Protein AF-A0AAV3SB78-F1 (afdb_monomer_lite)

Foldseek 3Di:
DDPPVVVVVVVVVPVVVLCLCQVALLLVQLVVLLVVLVVLVVPDDPDPDDPVSVVVNVVSVVSNLSSVVSNVVSVVVVCVVVPPDDDDDPPPDPWPKDKDQDDDDPFPLDAPDDDPQWDFWDFDDPSCVVVLLVVLVVSVPVVVVCVVVVVVVLCVPQVQDDDDPVVVVLLVVLLVVLQVLLQVQLVVLLVVQVWRWMWMDTPPRGTHIDTAHGKDFLVSLLCSLCRSVVPLCVVLVVQCPDSDSVSVVSSVSSNSSSVSVSPVSVVVNVVSLQDDRQKIWGDGPDPNGGIIIIHGPPPPDPQGPVNVVVVVSCVVCVVVRDPDPPPPPPDD

Secondary structure (DSSP, 8-state):
--HHHHHHHHHHHHHHHHHHHHH-HHHHHHHHHHHHHHHHHTTS---TT-HHHHHHHHHHHHHHHHHHHHHHHHHHHHHHHH--S-PPP-TTS---EEEEEEE-----SS-SS--TTBPPPEEE-STHHHHHHHHHHHHHHHHHHHHHHHHHHHHHHH-PPP--HHHHHHHHHHHHHHHHHHHHHHHHHHHHTT-EEEEEEETTTEEEEEEESSEEEHHHHHHHHHHHHHHHHHHHTGGGGSS-HHHHHHHHHHHHHHHHHHHHHHHHHHHHHTS-TT-EEEE-SSTTSPEEEE-BTT-TT---HHHHHHHHHHHHHGGG------------

Structure (mmCIF, N/CA/C/O backbone):
data_AF-A0AAV3SB78-F1
#
_entry.id   AF-A0AAV3SB78-F1
#
loop_
_atom_site.group_PDB
_atom_site.id
_atom_site.type_symbol
_atom_site.label_atom_id
_atom_site.label_alt_id
_atom_site.label_comp_id
_atom_site.label_asym_id
_atom_site.label_entity_id
_atom_site.label_seq_id
_atom_site.pdbx_PDB_ins_code
_atom_site.Cartn_x
_atom_site.Cartn_y
_atom_site.Cartn_z
_atom_site.occupancy
_atom_site.B_iso_or_equiv
_atom_site.auth_seq_id
_atom_site.auth_comp_id
_atom_site.auth_asym_id
_atom_site.auth_atom_id
_atom_site.pdbx_PDB_model_num
ATOM 1 N N . MET A 1 1 ? -8.085 56.848 -7.573 1.00 55.97 1 MET A N 1
ATOM 2 C CA . MET A 1 1 ? -7.962 55.407 -7.270 1.00 55.97 1 MET A CA 1
ATOM 3 C C . MET A 1 1 ? -7.609 55.284 -5.804 1.00 55.97 1 MET A C 1
ATOM 5 O O . MET A 1 1 ? -6.620 55.869 -5.382 1.00 55.97 1 MET A O 1
ATOM 9 N N . ASP A 1 2 ? -8.484 54.649 -5.033 1.00 72.19 2 ASP A N 1
ATOM 10 C CA . ASP A 1 2 ? -8.412 54.606 -3.574 1.00 72.19 2 ASP A CA 1
ATOM 11 C C . ASP A 1 2 ? -7.385 53.558 -3.124 1.00 72.19 2 ASP A C 1
ATOM 13 O O . ASP A 1 2 ? -7.640 52.354 -3.124 1.00 72.19 2 ASP A O 1
ATOM 17 N N . THR A 1 3 ? -6.186 54.024 -2.783 1.00 70.75 3 THR A N 1
ATOM 18 C CA . THR A 1 3 ? -5.045 53.182 -2.388 1.00 70.75 3 THR A CA 1
ATOM 19 C C . THR A 1 3 ? -5.297 52.412 -1.088 1.00 70.75 3 THR A C 1
ATOM 21 O O . THR A 1 3 ? -4.593 51.445 -0.785 1.00 70.75 3 THR A O 1
ATOM 24 N N . THR A 1 4 ? -6.315 52.811 -0.328 1.00 73.62 4 THR A N 1
ATOM 25 C CA . THR A 1 4 ? -6.729 52.196 0.934 1.00 73.62 4 THR A CA 1
ATOM 26 C C . THR A 1 4 ? -7.485 50.887 0.705 1.00 73.62 4 THR A C 1
ATOM 28 O O . THR A 1 4 ? -7.249 49.907 1.412 1.00 73.62 4 THR A O 1
ATOM 31 N N . SER A 1 5 ? -8.328 50.836 -0.331 1.00 76.50 5 SER A N 1
ATOM 32 C CA . SER A 1 5 ? -9.080 49.634 -0.712 1.00 76.50 5 SER A CA 1
ATOM 33 C C . SER A 1 5 ? -8.140 48.513 -1.171 1.00 76.50 5 SER A C 1
ATOM 35 O O . SER A 1 5 ? -8.215 47.392 -0.668 1.00 76.50 5 SER A O 1
ATOM 37 N N . THR A 1 6 ? -7.158 48.840 -2.017 1.00 75.88 6 THR A N 1
ATOM 38 C CA . THR A 1 6 ? -6.182 47.870 -2.537 1.00 75.88 6 THR A CA 1
ATOM 39 C C . THR A 1 6 ? -5.282 47.290 -1.440 1.00 75.88 6 THR A C 1
ATOM 41 O O . THR A 1 6 ? -4.967 46.104 -1.464 1.00 75.88 6 THR A O 1
ATOM 44 N N . LYS A 1 7 ? -4.893 48.092 -0.436 1.00 73.00 7 LYS A N 1
ATOM 45 C CA . LYS A 1 7 ? -4.078 47.615 0.698 1.00 73.00 7 LYS A CA 1
ATOM 46 C C . LYS A 1 7 ? -4.831 46.647 1.607 1.00 73.00 7 LYS A C 1
ATOM 48 O O . LYS A 1 7 ? -4.237 45.678 2.073 1.00 73.00 7 LYS A O 1
ATOM 53 N N . ASN A 1 8 ? -6.113 46.904 1.863 1.00 76.00 8 ASN A N 1
ATOM 54 C CA . ASN A 1 8 ? -6.930 46.013 2.685 1.00 76.00 8 ASN A CA 1
ATOM 55 C C . ASN A 1 8 ? -7.202 44.689 1.968 1.00 76.00 8 ASN A C 1
ATOM 57 O O . ASN A 1 8 ? -7.101 43.642 2.596 1.00 76.00 8 ASN A O 1
ATOM 61 N N . GLN A 1 9 ? -7.439 44.732 0.657 1.00 75.88 9 GLN A N 1
ATOM 62 C CA . GLN A 1 9 ? -7.647 43.531 -0.144 1.00 75.88 9 GLN A CA 1
ATOM 63 C C . GLN A 1 9 ? -6.398 42.634 -0.181 1.00 75.88 9 GLN A C 1
ATOM 65 O O . GLN A 1 9 ? -6.487 41.455 0.148 1.00 75.88 9 GLN A O 1
ATOM 70 N N . LEU A 1 10 ? -5.216 43.204 -0.448 1.00 71.38 10 LEU A N 1
ATOM 71 C CA . LEU A 1 10 ? -3.940 42.472 -0.414 1.00 71.38 10 LEU A CA 1
ATOM 72 C C . LEU A 1 10 ? -3.654 41.836 0.952 1.00 71.38 10 LEU A C 1
ATOM 74 O O . LEU A 1 10 ? -3.110 40.738 1.031 1.00 71.38 10 LEU A O 1
ATOM 78 N N . LYS A 1 11 ? -4.013 42.522 2.042 1.00 74.00 11 LYS A N 1
ATOM 79 C CA . LYS A 1 11 ? -3.826 41.998 3.397 1.00 74.00 11 LYS A CA 1
ATOM 80 C C . LYS A 1 11 ? -4.678 40.749 3.628 1.00 74.00 11 LYS A C 1
ATOM 82 O O . LYS A 1 11 ? -4.155 39.753 4.118 1.00 74.00 11 LYS A O 1
ATOM 87 N N . THR A 1 12 ? -5.949 40.780 3.234 1.00 72.94 12 THR A N 1
ATOM 88 C CA . THR A 1 12 ? -6.847 39.624 3.351 1.00 72.94 12 THR A CA 1
ATOM 89 C C . THR A 1 12 ? -6.407 38.473 2.440 1.00 72.94 12 THR A C 1
ATOM 91 O O . THR A 1 12 ? -6.386 37.328 2.882 1.00 72.94 12 THR A O 1
ATOM 94 N N . GLU A 1 13 ? -5.955 38.775 1.219 1.00 74.81 13 GLU A N 1
ATOM 95 C CA . GLU A 1 13 ? -5.443 37.783 0.258 1.00 74.81 13 GLU A CA 1
ATOM 96 C C . GLU A 1 13 ? -4.164 37.071 0.737 1.00 74.81 13 GLU A C 1
ATOM 98 O O . GLU A 1 13 ? -3.915 35.935 0.343 1.00 74.81 13 GLU A O 1
ATOM 103 N N . LEU A 1 14 ? -3.357 37.698 1.602 1.00 74.38 14 LEU A N 1
ATOM 104 C CA . LEU A 1 14 ? -2.125 37.114 2.154 1.00 74.38 14 LEU A CA 1
ATOM 105 C C . LEU A 1 14 ? -2.326 36.416 3.508 1.00 74.38 14 LEU A C 1
ATOM 107 O O . LEU A 1 14 ? -1.596 35.475 3.825 1.00 74.38 14 LEU A O 1
ATOM 111 N N . GLU A 1 15 ? -3.298 36.842 4.315 1.00 76.06 15 GLU A N 1
ATOM 112 C CA . GLU A 1 15 ? -3.549 36.266 5.643 1.00 76.06 15 GLU A CA 1
ATOM 113 C C . GLU A 1 15 ? -4.010 34.804 5.573 1.00 76.06 15 GLU A C 1
ATOM 115 O O . GLU A 1 15 ? -3.533 33.976 6.355 1.00 76.06 15 GLU A O 1
ATOM 120 N N . GLU A 1 16 ? -4.871 34.465 4.612 1.00 72.81 16 GLU A N 1
ATOM 121 C CA . GLU A 1 16 ? -5.394 33.107 4.448 1.00 72.81 16 GLU A CA 1
ATOM 122 C C . GLU A 1 16 ? -4.310 32.100 3.997 1.00 72.81 16 GLU A C 1
ATOM 124 O O . GLU A 1 16 ? -4.120 31.095 4.694 1.00 72.81 16 GLU A O 1
ATOM 129 N N . PRO A 1 17 ? -3.495 32.356 2.949 1.00 70.50 17 PRO A N 1
ATOM 130 C CA . PRO A 1 17 ? -2.374 31.482 2.593 1.00 70.50 17 PRO A CA 1
ATOM 131 C C . PRO A 1 17 ? -1.351 31.305 3.721 1.00 70.50 17 PRO A C 1
ATOM 133 O O . PRO A 1 17 ? -0.849 30.199 3.933 1.00 70.50 17 PRO A O 1
ATOM 136 N N . ILE A 1 18 ? -1.055 32.367 4.484 1.00 73.25 18 ILE A N 1
ATOM 137 C CA . ILE A 1 18 ? -0.128 32.302 5.626 1.00 73.25 18 ILE A CA 1
ATOM 138 C C . ILE A 1 18 ? -0.708 31.438 6.752 1.00 73.25 18 ILE A C 1
ATOM 140 O O . ILE A 1 18 ? 0.029 30.671 7.384 1.00 73.25 18 ILE A O 1
ATOM 144 N N . ALA A 1 19 ? -2.014 31.527 7.008 1.00 73.50 19 ALA A N 1
ATOM 145 C CA . ALA A 1 19 ? -2.688 30.679 7.983 1.00 73.50 19 ALA A CA 1
ATOM 146 C C . ALA A 1 19 ? -2.624 29.199 7.571 1.00 73.50 19 ALA A C 1
ATOM 148 O O . ALA A 1 19 ? -2.221 28.364 8.383 1.00 73.50 19 ALA A O 1
ATOM 149 N N . VAL A 1 20 ? -2.915 28.880 6.305 1.00 69.44 20 VAL A N 1
ATOM 150 C CA . VAL A 1 20 ? -2.825 27.514 5.750 1.00 69.44 20 VAL A CA 1
ATOM 151 C C . VAL A 1 20 ? -1.389 26.976 5.816 1.00 69.44 20 VAL A C 1
ATOM 153 O O . VAL A 1 20 ? -1.162 25.853 6.277 1.00 69.44 20 VAL A O 1
ATOM 156 N N . TRP A 1 21 ? -0.401 27.795 5.440 1.00 71.75 21 TRP A N 1
ATOM 157 C CA . TRP A 1 21 ? 1.027 27.474 5.539 1.00 71.75 21 TRP A CA 1
ATOM 158 C C . TRP A 1 21 ? 1.440 27.113 6.969 1.00 71.75 21 TRP A C 1
ATOM 160 O O . TRP A 1 21 ? 2.037 26.062 7.223 1.00 71.75 21 TRP A O 1
ATOM 170 N N . ASN A 1 22 ? 1.087 27.960 7.936 1.00 74.50 22 ASN A N 1
ATOM 171 C CA . ASN A 1 22 ? 1.442 27.754 9.336 1.00 74.50 22 ASN A CA 1
ATOM 172 C C . ASN A 1 22 ? 0.682 26.575 9.971 1.00 74.50 22 ASN A C 1
ATOM 174 O O . ASN A 1 22 ? 1.236 25.901 10.849 1.00 74.50 22 ASN A O 1
ATOM 178 N N . ALA A 1 23 ? -0.544 26.298 9.520 1.00 73.06 23 ALA A N 1
ATOM 179 C CA . ALA A 1 23 ? -1.387 25.211 10.014 1.00 73.06 23 ALA A CA 1
ATOM 180 C C . ALA A 1 23 ? -0.949 23.819 9.529 1.00 73.06 23 ALA A C 1
ATOM 182 O O . ALA A 1 23 ? -1.220 22.832 10.212 1.00 73.06 23 ALA A O 1
ATOM 183 N N . SER A 1 24 ? -0.239 23.715 8.399 1.00 72.44 24 SER A N 1
ATOM 184 C CA . SER A 1 24 ? 0.135 22.428 7.798 1.00 72.44 24 SER A CA 1
ATOM 185 C C . SER A 1 24 ? 1.655 22.191 7.797 1.00 72.44 24 SER A C 1
ATOM 187 O O . SER A 1 24 ? 2.362 22.630 6.890 1.00 72.44 24 SER A O 1
ATOM 189 N N . PRO A 1 25 ? 2.212 21.462 8.789 1.00 69.31 25 PRO A N 1
ATOM 190 C CA . PRO A 1 25 ? 3.614 21.030 8.765 1.00 69.31 25 PRO A CA 1
ATOM 191 C C . PRO A 1 25 ? 3.970 20.191 7.529 1.00 69.31 25 PRO A C 1
ATOM 193 O O . PRO A 1 25 ? 5.080 20.305 7.020 1.00 69.31 25 PRO A O 1
ATOM 196 N N . ALA A 1 26 ? 3.024 19.387 7.026 1.00 64.69 26 ALA A N 1
ATOM 197 C CA . ALA A 1 26 ? 3.217 18.570 5.829 1.00 64.69 26 ALA A CA 1
ATOM 198 C C . ALA A 1 26 ? 3.403 19.432 4.572 1.00 64.69 26 ALA A C 1
ATOM 200 O O . ALA A 1 26 ? 4.317 19.172 3.799 1.00 64.69 26 ALA A O 1
ATOM 201 N N . LEU A 1 27 ? 2.604 20.494 4.402 1.00 67.00 27 LEU A N 1
ATOM 202 C CA . LEU A 1 27 ? 2.757 21.440 3.290 1.00 67.00 27 LEU A CA 1
ATOM 203 C C . LEU A 1 27 ? 4.152 22.079 3.296 1.00 67.00 27 LEU A C 1
ATOM 205 O O . LEU A 1 27 ? 4.829 22.105 2.272 1.00 67.00 27 LEU A O 1
ATOM 209 N N . ARG A 1 28 ? 4.605 22.529 4.472 1.00 77.12 28 ARG A N 1
ATOM 210 C CA . ARG A 1 28 ? 5.927 23.148 4.652 1.00 77.12 28 ARG A CA 1
ATOM 211 C C . ARG A 1 28 ? 7.059 22.185 4.321 1.00 77.12 28 ARG A C 1
ATOM 213 O O . ARG A 1 28 ? 7.981 22.552 3.604 1.00 77.12 28 ARG A O 1
ATOM 220 N N . PHE A 1 29 ? 6.966 20.952 4.810 1.00 68.31 29 PHE A N 1
ATOM 221 C CA . PHE A 1 29 ? 7.941 19.912 4.501 1.00 68.31 29 PHE A CA 1
ATOM 222 C C . PHE A 1 29 ? 7.968 19.592 3.003 1.00 68.31 29 PHE A C 1
ATOM 224 O O . PHE A 1 29 ? 9.041 19.542 2.412 1.00 68.31 29 PHE A O 1
ATOM 231 N N . GLY A 1 30 ? 6.799 19.463 2.369 1.00 67.50 30 GLY A N 1
ATOM 232 C CA . GLY A 1 30 ? 6.717 19.154 0.947 1.00 67.50 30 GLY A CA 1
ATOM 233 C C . GLY A 1 30 ? 7.324 20.231 0.049 1.00 67.50 30 GLY A C 1
ATOM 234 O O . GLY A 1 30 ? 8.080 19.912 -0.862 1.00 67.50 30 GLY A O 1
ATOM 235 N N . VAL A 1 31 ? 7.074 21.508 0.349 1.00 69.69 31 VAL A N 1
ATOM 236 C CA . VAL A 1 31 ? 7.682 22.628 -0.389 1.00 69.69 31 VAL A CA 1
ATOM 237 C C . VAL A 1 31 ? 9.200 22.664 -0.214 1.00 69.69 31 VAL A C 1
ATOM 239 O O . VAL A 1 31 ? 9.906 22.923 -1.182 1.00 69.69 31 VAL A O 1
ATOM 242 N N . VAL A 1 32 ? 9.724 22.351 0.976 1.00 73.25 32 VAL A N 1
ATOM 243 C CA . VAL A 1 32 ? 11.179 22.245 1.184 1.00 73.25 32 VAL A CA 1
ATOM 244 C C . VAL A 1 32 ? 11.786 21.157 0.298 1.00 73.25 32 VAL A C 1
ATOM 246 O O . VAL A 1 32 ? 12.829 21.397 -0.302 1.00 73.25 32 VAL A O 1
ATOM 249 N N . LEU A 1 33 ? 11.135 19.998 0.165 1.00 66.81 33 LEU A N 1
ATOM 250 C CA . LEU A 1 33 ? 11.624 18.926 -0.707 1.00 66.81 33 LEU A CA 1
ATOM 251 C C . LEU A 1 33 ? 11.640 19.333 -2.187 1.00 66.81 33 LEU A C 1
ATOM 253 O O . LEU A 1 33 ? 12.635 19.088 -2.862 1.00 66.81 33 LEU A O 1
ATOM 257 N N . ILE A 1 34 ? 10.593 20.015 -2.663 1.00 67.81 34 ILE A N 1
ATOM 258 C CA . ILE A 1 34 ? 10.527 20.530 -4.044 1.00 67.81 34 ILE A CA 1
ATOM 259 C C . ILE A 1 34 ? 11.613 21.585 -4.288 1.00 67.81 34 ILE A C 1
ATOM 261 O O . ILE A 1 34 ? 12.268 21.583 -5.324 1.00 67.81 34 ILE A O 1
ATOM 265 N N . LEU A 1 35 ? 11.831 22.499 -3.337 1.00 69.25 35 LEU A N 1
ATOM 266 C CA . LEU A 1 35 ? 12.863 23.532 -3.469 1.00 69.25 35 LEU A CA 1
ATOM 267 C C . LEU A 1 35 ? 14.277 22.943 -3.447 1.00 69.25 35 LEU A C 1
ATOM 269 O O . LEU A 1 35 ? 15.149 23.450 -4.147 1.00 69.25 35 LEU A O 1
ATOM 273 N N . LEU A 1 36 ? 14.503 21.887 -2.662 1.00 69.50 36 LEU A N 1
ATOM 274 C CA . LEU A 1 36 ? 15.770 21.158 -2.642 1.00 69.50 36 LEU A CA 1
ATOM 275 C C . LEU A 1 36 ? 16.049 20.485 -3.991 1.00 69.50 36 LEU A C 1
ATOM 277 O O . LEU A 1 36 ? 17.165 20.596 -4.490 1.00 69.50 36 LEU A O 1
ATOM 281 N N . ASP A 1 37 ? 15.041 19.859 -4.598 1.00 69.94 37 ASP A N 1
ATOM 282 C CA . ASP A 1 37 ? 15.128 19.291 -5.948 1.00 69.94 37 ASP A CA 1
ATOM 283 C C . ASP A 1 37 ? 15.367 20.354 -7.027 1.00 69.94 37 ASP A C 1
ATOM 285 O O . ASP A 1 37 ? 16.285 20.228 -7.838 1.00 69.94 37 ASP A O 1
ATOM 289 N N . PHE A 1 38 ? 14.631 21.466 -6.985 1.00 67.94 38 PHE A N 1
ATOM 290 C CA . PHE A 1 38 ? 14.834 22.576 -7.915 1.00 67.94 38 PHE A CA 1
ATOM 291 C C . PHE A 1 38 ? 16.242 23.183 -7.797 1.00 67.94 38 PHE A C 1
ATOM 293 O O . PHE A 1 38 ? 16.901 23.453 -8.805 1.00 67.94 38 PHE A O 1
ATOM 300 N N . ALA A 1 39 ? 16.723 23.386 -6.566 1.00 69.12 39 ALA A N 1
ATOM 301 C CA . ALA A 1 39 ? 18.065 23.898 -6.307 1.00 69.12 39 ALA A CA 1
ATOM 302 C C . ALA A 1 39 ? 19.140 22.932 -6.815 1.00 69.12 39 ALA A C 1
ATOM 304 O O . ALA A 1 39 ? 20.104 23.371 -7.437 1.00 69.12 39 ALA A O 1
ATOM 305 N N . TRP A 1 40 ? 18.958 21.627 -6.605 1.00 70.69 40 TRP A N 1
ATOM 306 C CA . TRP A 1 40 ? 19.855 20.601 -7.127 1.00 70.69 40 TRP A CA 1
ATOM 307 C C . TRP A 1 40 ? 19.879 20.593 -8.659 1.00 70.69 40 TRP A C 1
ATOM 309 O O . TRP A 1 40 ? 20.943 20.740 -9.259 1.00 70.69 40 TRP A O 1
ATOM 319 N N . SER A 1 41 ? 18.708 20.549 -9.294 1.00 65.00 41 SER A N 1
ATOM 320 C CA . SER A 1 41 ? 18.546 20.582 -10.753 1.00 65.00 41 SER A CA 1
ATOM 321 C C . SER A 1 41 ? 19.165 21.824 -11.407 1.00 65.00 41 SER A C 1
ATOM 323 O O . SER A 1 41 ? 19.570 21.778 -12.564 1.00 65.00 41 SER A O 1
ATOM 325 N N . SER A 1 42 ? 19.284 22.928 -10.664 1.00 68.06 42 SER A N 1
ATOM 326 C CA . SER A 1 42 ? 19.918 24.169 -11.130 1.00 68.06 42 SER A CA 1
ATOM 327 C C . SER A 1 42 ? 21.452 24.162 -11.034 1.00 68.06 42 SER A C 1
ATOM 329 O O . SER A 1 42 ? 22.101 25.025 -11.622 1.00 68.06 42 SER A O 1
ATOM 331 N N . ILE A 1 43 ? 22.038 23.234 -10.269 1.00 71.81 43 ILE A N 1
ATOM 332 C CA . ILE A 1 43 ? 23.484 23.148 -9.995 1.00 71.81 43 ILE A CA 1
ATOM 333 C C . ILE A 1 43 ? 24.136 21.997 -10.776 1.00 71.81 43 ILE A C 1
ATOM 335 O O . ILE A 1 43 ? 25.330 22.058 -11.073 1.00 71.81 43 ILE A O 1
ATOM 339 N N . VAL A 1 44 ? 23.382 20.945 -11.109 1.00 62.22 44 VAL A N 1
ATOM 340 C CA . VAL A 1 44 ? 23.929 19.758 -11.776 1.00 62.22 44 VAL A CA 1
ATOM 341 C C . VAL A 1 44 ? 24.439 20.098 -13.181 1.00 62.22 44 VAL A C 1
ATOM 343 O O . VAL A 1 44 ? 23.667 20.580 -14.012 1.00 62.22 44 VAL A O 1
ATOM 346 N N . PRO A 1 45 ? 25.719 19.817 -13.490 1.00 58.25 45 PRO A N 1
ATOM 347 C CA . PRO A 1 45 ? 26.237 19.978 -14.839 1.00 58.25 45 PRO A CA 1
ATOM 348 C C . PRO A 1 45 ? 25.508 19.029 -15.792 1.00 58.25 45 PRO A C 1
ATOM 350 O O . PRO A 1 45 ? 25.329 17.848 -15.501 1.00 58.25 45 PRO A O 1
ATOM 353 N N . SER A 1 46 ? 25.120 19.543 -16.957 1.00 58.31 46 SER A N 1
ATOM 354 C CA . SER A 1 46 ? 24.349 18.829 -17.979 1.00 58.31 46 SER A CA 1
ATOM 355 C C . SER A 1 46 ? 25.118 17.709 -18.688 1.00 58.31 46 SER A C 1
ATOM 357 O O . SER A 1 46 ? 24.682 17.284 -19.752 1.00 58.31 46 SER A O 1
ATOM 359 N N . GLU A 1 47 ? 26.270 17.269 -18.176 1.00 58.78 47 GLU A N 1
ATOM 360 C CA . GLU A 1 47 ? 27.073 16.236 -18.827 1.00 58.78 47 GLU A CA 1
ATOM 361 C C . GLU A 1 47 ? 26.482 14.842 -18.560 1.00 58.78 47 GLU A C 1
ATOM 363 O O . GLU A 1 47 ? 26.524 14.344 -17.428 1.00 58.78 47 GLU A O 1
ATOM 368 N N . PRO A 1 48 ? 25.917 14.182 -19.587 1.00 49.53 48 PRO A N 1
ATOM 369 C CA . PRO A 1 48 ? 25.390 12.838 -19.448 1.00 49.53 48 PRO A CA 1
ATOM 370 C C . PRO A 1 48 ? 26.565 11.857 -19.345 1.00 49.53 48 PRO A C 1
ATOM 372 O O . PRO A 1 48 ? 27.376 11.760 -20.262 1.00 49.53 48 PRO A O 1
ATOM 375 N N . GLY A 1 49 ? 26.670 11.113 -18.240 1.00 54.56 49 GLY A N 1
ATOM 376 C CA . GLY A 1 49 ? 27.646 10.017 -18.163 1.00 54.56 49 GLY A CA 1
ATOM 377 C C . GLY A 1 49 ? 28.054 9.555 -16.770 1.00 54.56 49 GLY A C 1
ATOM 378 O O . GLY A 1 49 ? 28.495 8.417 -16.623 1.00 54.56 49 GLY A O 1
ATOM 379 N N . LEU A 1 50 ? 27.883 10.369 -15.723 1.00 63.00 50 LEU A N 1
ATOM 380 C CA . LEU A 1 50 ? 28.162 9.898 -14.366 1.00 63.00 50 LEU A CA 1
ATOM 381 C C . LEU A 1 50 ? 26.953 9.164 -13.777 1.00 63.00 50 LEU A C 1
ATOM 383 O O . LEU A 1 50 ? 25.913 9.760 -13.494 1.00 63.00 50 LEU A O 1
ATOM 387 N N . LEU A 1 51 ? 27.139 7.872 -13.490 1.00 52.06 51 LEU A N 1
ATOM 388 C CA . LEU A 1 51 ? 26.230 7.055 -12.677 1.00 52.06 51 LEU A CA 1
ATOM 389 C C . LEU A 1 51 ? 25.820 7.791 -11.386 1.00 52.06 51 LEU A C 1
ATOM 391 O O . LEU A 1 51 ? 24.656 7.772 -11.004 1.00 52.06 51 LEU A O 1
ATOM 395 N N . ALA A 1 52 ? 26.758 8.515 -10.763 1.00 56.03 52 ALA A N 1
ATOM 396 C CA . ALA A 1 52 ? 26.500 9.333 -9.580 1.00 56.03 52 ALA A CA 1
ATOM 397 C C . ALA A 1 52 ? 25.478 10.456 -9.834 1.00 56.03 52 ALA A C 1
ATOM 399 O O . ALA A 1 52 ? 24.581 10.646 -9.024 1.00 56.03 52 ALA A O 1
ATOM 400 N N . VAL A 1 53 ? 25.555 11.155 -10.972 1.00 63.03 53 VAL A N 1
ATOM 401 C CA . VAL A 1 53 ? 24.586 12.202 -11.343 1.00 63.03 53 VAL A CA 1
ATOM 402 C C . VAL A 1 53 ? 23.201 11.593 -11.566 1.00 63.03 53 VAL A C 1
ATOM 404 O O . VAL A 1 53 ? 22.207 12.138 -11.100 1.00 63.03 53 VAL A O 1
ATOM 407 N N . THR A 1 54 ? 23.134 10.412 -12.184 1.00 54.62 54 THR A N 1
ATOM 408 C CA . THR A 1 54 ? 21.868 9.696 -12.417 1.00 54.62 54 THR A CA 1
ATOM 409 C C . THR A 1 54 ? 21.223 9.238 -11.104 1.00 54.62 54 THR A C 1
ATOM 411 O O . THR A 1 54 ? 20.027 9.440 -10.899 1.00 54.62 54 THR A O 1
ATOM 414 N N . VAL A 1 55 ? 22.009 8.673 -10.181 1.00 54.75 55 VAL A N 1
ATOM 415 C CA . VAL A 1 55 ? 21.534 8.243 -8.854 1.00 54.75 55 VAL A CA 1
ATOM 416 C C . VAL A 1 55 ? 21.057 9.435 -8.027 1.00 54.75 55 VAL A C 1
ATOM 418 O O . VAL A 1 55 ? 20.002 9.359 -7.400 1.00 54.75 55 VAL A O 1
ATOM 421 N N . ILE A 1 56 ? 21.802 10.544 -8.038 1.00 62.41 56 ILE A N 1
ATOM 422 C CA . ILE A 1 56 ? 21.427 11.729 -7.267 1.00 62.41 56 ILE A CA 1
ATOM 423 C C . ILE A 1 56 ? 20.179 12.393 -7.869 1.00 62.41 56 ILE A C 1
ATOM 425 O O . ILE A 1 56 ? 19.257 12.693 -7.118 1.00 62.41 56 ILE A O 1
ATOM 429 N N . ASN A 1 57 ? 20.073 12.524 -9.194 1.00 65.62 57 ASN A N 1
ATOM 430 C CA . ASN A 1 57 ? 18.854 13.033 -9.837 1.00 65.62 57 ASN A CA 1
ATOM 431 C C . ASN A 1 57 ? 17.637 12.158 -9.515 1.00 65.62 57 ASN A C 1
ATOM 433 O O . ASN A 1 57 ? 16.610 12.681 -9.110 1.00 65.62 57 ASN A O 1
ATOM 437 N N . THR A 1 58 ? 17.781 10.830 -9.548 1.00 59.41 58 THR A N 1
ATOM 438 C CA . THR A 1 58 ? 16.690 9.904 -9.186 1.00 59.41 58 THR A CA 1
ATOM 439 C C . THR A 1 58 ? 16.240 10.075 -7.727 1.00 59.41 58 THR A C 1
ATOM 441 O O . THR A 1 58 ? 15.051 9.985 -7.418 1.00 59.41 58 THR A O 1
ATOM 444 N N . LEU A 1 59 ? 17.175 10.330 -6.803 1.00 58.72 59 LEU A N 1
ATOM 445 C CA . LEU A 1 59 ? 16.855 10.611 -5.399 1.00 58.72 59 LEU A CA 1
ATOM 446 C C . LEU A 1 59 ? 16.101 11.935 -5.244 1.00 58.72 59 LEU A C 1
ATOM 448 O O . LEU A 1 59 ? 15.125 11.990 -4.495 1.00 58.72 59 LEU A O 1
ATOM 452 N N . PHE A 1 60 ? 16.531 12.983 -5.944 1.00 64.94 60 PHE A N 1
ATOM 453 C CA . PHE A 1 60 ? 15.900 14.300 -5.892 1.00 64.94 60 PHE A CA 1
ATOM 454 C C . PHE A 1 60 ? 14.533 14.329 -6.594 1.00 64.94 60 PHE A C 1
ATOM 456 O O . PHE A 1 60 ? 13.585 14.836 -5.996 1.00 64.94 60 PHE A O 1
ATOM 463 N N . ASP A 1 61 ? 14.370 13.632 -7.721 1.00 63.38 61 ASP A N 1
ATOM 464 C CA . ASP A 1 61 ? 13.069 13.364 -8.351 1.00 63.38 61 ASP A CA 1
ATOM 465 C C . ASP A 1 61 ? 12.116 12.667 -7.362 1.00 63.38 61 ASP A C 1
ATOM 467 O O . ASP A 1 61 ? 10.942 13.027 -7.233 1.00 63.38 61 ASP A O 1
ATOM 471 N N . GLY A 1 62 ? 12.631 11.698 -6.594 1.00 55.84 62 GLY A N 1
ATOM 472 C CA . GLY A 1 62 ? 11.892 11.024 -5.525 1.00 55.84 62 GLY A CA 1
ATOM 473 C C . GLY A 1 62 ? 11.473 11.966 -4.389 1.00 55.84 62 GLY A C 1
ATOM 474 O O . GLY A 1 62 ? 10.331 11.910 -3.927 1.00 55.84 62 GLY A O 1
ATOM 475 N N . LEU A 1 63 ? 12.358 12.868 -3.954 1.00 60.88 63 LEU A N 1
ATOM 476 C CA . LEU A 1 63 ? 12.038 13.895 -2.954 1.00 60.88 63 LEU A CA 1
ATOM 477 C C . LEU A 1 63 ? 10.996 14.888 -3.480 1.00 60.88 63 LEU A C 1
ATOM 479 O O . LEU A 1 63 ? 10.069 15.233 -2.747 1.00 60.88 63 LEU A O 1
ATOM 483 N N . SER A 1 64 ? 11.094 15.291 -4.745 1.00 65.06 64 SER A N 1
ATOM 484 C CA . SER A 1 64 ? 10.124 16.159 -5.413 1.00 65.06 64 SER A CA 1
ATOM 485 C C . SER A 1 64 ? 8.753 15.507 -5.517 1.00 65.06 64 SER A C 1
ATOM 487 O O . SER A 1 64 ? 7.745 16.130 -5.181 1.00 65.06 64 SER A O 1
ATOM 489 N N . ALA A 1 65 ? 8.700 14.222 -5.869 1.00 60.44 65 ALA A N 1
ATOM 490 C CA . ALA A 1 65 ? 7.465 13.449 -5.860 1.00 60.44 65 ALA A CA 1
ATOM 491 C C . ALA A 1 65 ? 6.836 13.423 -4.457 1.00 60.44 65 ALA A C 1
ATOM 493 O O . ALA A 1 65 ? 5.660 13.749 -4.315 1.00 60.44 65 ALA A O 1
ATOM 494 N N . ILE A 1 66 ? 7.612 13.137 -3.402 1.00 62.12 66 ILE A N 1
ATOM 495 C CA . ILE A 1 66 ? 7.139 13.200 -2.004 1.00 62.12 66 ILE A CA 1
ATOM 496 C C . ILE A 1 66 ? 6.669 14.618 -1.643 1.00 62.12 66 ILE A C 1
ATOM 498 O O . ILE A 1 66 ? 5.663 14.793 -0.952 1.00 62.12 66 ILE A O 1
ATOM 502 N N . GLY A 1 67 ? 7.364 15.645 -2.127 1.00 62.19 67 GLY A N 1
ATOM 503 C CA . GLY A 1 67 ? 7.013 17.035 -1.888 1.00 62.19 67 GLY A CA 1
ATOM 504 C C . GLY A 1 67 ? 5.674 17.422 -2.509 1.00 62.19 67 GLY A C 1
ATOM 505 O O . GLY A 1 67 ? 4.790 17.931 -1.812 1.00 62.19 67 GLY A O 1
ATOM 506 N N . ILE A 1 68 ? 5.479 17.080 -3.783 1.00 66.69 68 ILE A N 1
ATOM 507 C CA . ILE A 1 68 ? 4.201 17.197 -4.497 1.00 66.69 68 ILE A CA 1
ATOM 508 C C . ILE A 1 68 ? 3.126 16.407 -3.744 1.00 66.69 68 ILE A C 1
ATOM 510 O O . ILE A 1 68 ? 2.003 16.897 -3.588 1.00 66.69 68 ILE A O 1
ATOM 514 N N . VAL A 1 69 ? 3.481 15.241 -3.182 1.00 61.84 69 VAL A N 1
ATOM 515 C CA . VAL A 1 69 ? 2.559 14.426 -2.387 1.00 61.84 69 VAL A CA 1
ATOM 516 C C . VAL A 1 69 ? 1.995 15.161 -1.193 1.00 61.84 69 VAL A C 1
ATOM 518 O O . VAL A 1 69 ? 0.775 15.239 -0.991 1.00 61.84 69 VAL A O 1
ATOM 521 N N . CYS A 1 70 ? 2.890 15.728 -0.403 1.00 62.00 70 CYS A N 1
ATOM 522 C CA . CYS A 1 70 ? 2.527 16.483 0.775 1.00 62.00 70 CYS A CA 1
ATOM 523 C C . CYS A 1 70 ? 1.702 17.733 0.429 1.00 62.00 70 CYS A C 1
ATOM 525 O O . CYS A 1 70 ? 0.732 18.020 1.136 1.00 62.00 70 CYS A O 1
ATOM 527 N N . VAL A 1 71 ? 2.038 18.436 -0.660 1.00 66.50 71 VAL A N 1
ATOM 528 C CA . VAL A 1 71 ? 1.320 19.637 -1.121 1.00 66.50 71 VAL A CA 1
ATOM 529 C C . VAL A 1 71 ? -0.103 19.293 -1.562 1.00 66.50 71 VAL A C 1
ATOM 531 O O . VAL A 1 71 ? -1.056 19.881 -1.051 1.00 66.50 71 VAL A O 1
ATOM 534 N N . LEU A 1 72 ? -0.276 18.305 -2.443 1.00 64.31 72 LEU A N 1
ATOM 535 C CA . LEU A 1 72 ? -1.600 17.904 -2.930 1.00 64.31 72 LEU A CA 1
ATOM 536 C C . LEU A 1 72 ? -2.468 17.338 -1.802 1.00 64.31 72 LEU A C 1
ATOM 538 O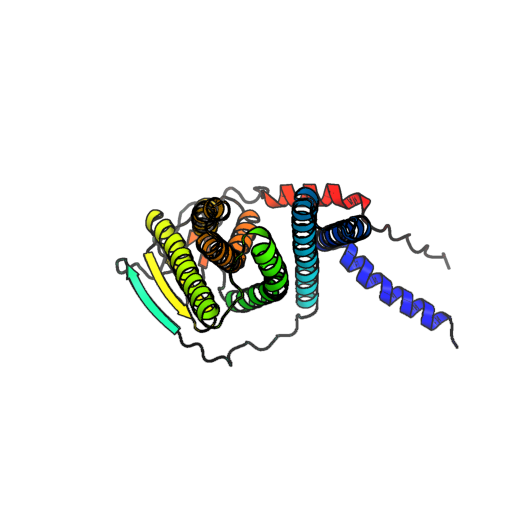 O . LEU A 1 72 ? -3.648 17.660 -1.717 1.00 64.31 72 LEU A O 1
ATOM 542 N N . THR A 1 73 ? -1.893 16.557 -0.883 1.00 64.12 73 THR A N 1
ATOM 543 C CA . THR A 1 73 ? -2.630 16.039 0.282 1.00 64.12 73 THR A CA 1
ATOM 544 C C . THR A 1 73 ? -3.119 17.171 1.189 1.00 64.12 73 THR A C 1
ATOM 546 O O . THR A 1 73 ? -4.235 17.114 1.710 1.00 64.12 73 THR A O 1
ATOM 549 N N . ALA A 1 74 ? -2.303 18.212 1.386 1.00 63.62 74 ALA A N 1
ATOM 550 C CA . ALA A 1 74 ? -2.705 19.397 2.136 1.00 63.62 74 ALA A CA 1
ATOM 551 C C . ALA A 1 74 ? -3.800 20.187 1.402 1.00 63.62 74 ALA A C 1
ATOM 553 O O . ALA A 1 74 ? -4.768 20.601 2.037 1.00 63.62 74 ALA A O 1
ATOM 554 N N . ALA A 1 75 ? -3.692 20.329 0.079 1.00 66.19 75 ALA A N 1
ATOM 555 C CA . ALA A 1 75 ? -4.693 20.997 -0.748 1.00 66.19 75 ALA A CA 1
ATOM 556 C C . ALA A 1 75 ? -6.046 20.266 -0.729 1.00 66.19 75 ALA A C 1
ATOM 558 O O . ALA A 1 75 ? -7.080 20.903 -0.550 1.00 66.19 75 ALA A O 1
ATOM 559 N N . VAL A 1 76 ? -6.051 18.930 -0.825 1.00 65.25 76 VAL A N 1
ATOM 560 C CA . VAL A 1 76 ? -7.275 18.114 -0.719 1.00 65.25 76 VAL A CA 1
ATOM 561 C C . VAL A 1 76 ? -7.923 18.282 0.652 1.00 65.25 76 VAL A C 1
ATOM 563 O O . VAL A 1 76 ? -9.120 18.529 0.726 1.00 65.25 76 VAL A O 1
ATOM 566 N N . LYS A 1 77 ? -7.145 18.229 1.741 1.00 64.88 77 LYS A N 1
ATOM 567 C CA . LYS A 1 77 ? -7.675 18.473 3.093 1.00 64.88 77 LYS A CA 1
ATOM 568 C C . LYS A 1 77 ? -8.260 19.876 3.257 1.00 64.88 77 LYS A C 1
ATOM 570 O O . LYS A 1 77 ? -9.271 20.029 3.934 1.00 64.88 77 LYS A O 1
ATOM 575 N N . GLN A 1 78 ? -7.638 20.883 2.648 1.00 64.56 78 GLN A N 1
ATOM 576 C CA . GLN A 1 78 ? -8.146 22.255 2.659 1.00 64.56 78 GLN A CA 1
ATOM 577 C C . GLN A 1 78 ? -9.454 22.372 1.861 1.00 64.56 78 GLN A C 1
ATOM 579 O O . GLN A 1 78 ? -10.400 23.013 2.313 1.00 64.56 78 GLN A O 1
ATOM 584 N N . ALA A 1 79 ? -9.542 21.709 0.706 1.00 60.31 79 ALA A N 1
ATOM 585 C CA . ALA A 1 79 ? -10.764 21.650 -0.089 1.00 60.31 79 ALA A CA 1
ATOM 586 C C . ALA A 1 79 ? -11.895 20.904 0.644 1.00 60.31 79 ALA A C 1
ATOM 588 O O . ALA A 1 79 ? -13.041 21.339 0.597 1.00 60.31 79 ALA A O 1
ATOM 589 N N . GLU A 1 80 ? -11.580 19.828 1.373 1.00 61.75 80 GLU A N 1
ATOM 590 C CA . GLU A 1 80 ? -12.533 19.113 2.234 1.00 61.75 80 GLU A CA 1
ATOM 591 C C . GLU A 1 80 ? -13.016 19.973 3.411 1.00 61.75 80 GLU A C 1
ATOM 593 O O . GLU A 1 80 ? -14.196 19.926 3.750 1.00 61.75 80 GLU A O 1
ATOM 598 N N . TRP A 1 81 ? -12.135 20.781 4.011 1.00 53.94 81 TRP A N 1
ATOM 599 C CA . TRP A 1 81 ? -12.494 21.723 5.078 1.00 53.94 81 TRP A CA 1
ATOM 600 C C . TRP A 1 81 ? -13.471 22.801 4.590 1.00 53.94 81 TRP A C 1
ATOM 602 O O . TRP A 1 81 ? -14.432 23.133 5.284 1.00 53.94 81 TRP A O 1
ATOM 612 N N . ASN A 1 82 ? -13.264 23.300 3.371 1.00 52.84 82 ASN A N 1
ATOM 613 C CA . ASN A 1 82 ? -14.113 24.325 2.765 1.00 52.84 82 ASN A CA 1
ATOM 614 C C . ASN A 1 82 ? -15.405 23.750 2.146 1.00 52.84 82 ASN A C 1
ATOM 616 O O . ASN A 1 82 ? -16.372 24.481 1.951 1.00 52.84 82 ASN A O 1
ATOM 620 N N . GLY A 1 83 ? -15.443 22.447 1.856 1.00 48.53 83 GLY A N 1
ATOM 621 C CA . GLY A 1 83 ? -16.525 21.757 1.149 1.00 48.53 83 GLY A CA 1
ATOM 622 C C . GLY A 1 83 ? -17.508 21.006 2.050 1.00 48.53 83 GLY A C 1
ATOM 623 O O . GLY A 1 83 ? -17.847 19.860 1.756 1.00 48.53 83 GLY A O 1
ATOM 624 N N . THR A 1 84 ? -17.992 21.614 3.138 1.00 46.78 84 THR A N 1
ATOM 625 C CA . THR A 1 84 ? -19.058 21.014 3.973 1.00 46.78 84 THR A CA 1
ATOM 626 C C . THR A 1 84 ? -20.427 20.940 3.274 1.00 46.78 84 THR A C 1
ATOM 628 O O . THR A 1 84 ? -21.357 20.328 3.806 1.00 46.78 84 THR A O 1
ATOM 631 N N . GLU A 1 85 ? -20.559 21.457 2.049 1.00 47.84 85 GLU A N 1
ATOM 632 C CA . GLU A 1 85 ? -21.725 21.209 1.202 1.00 47.84 85 GLU A CA 1
ATOM 633 C C . GLU A 1 85 ? -21.616 19.871 0.450 1.00 47.84 85 GLU A C 1
ATOM 635 O O . GLU A 1 85 ? -20.735 19.632 -0.373 1.00 47.84 85 GLU A O 1
ATOM 640 N N . LYS A 1 86 ? -22.562 18.985 0.783 1.00 46.44 86 LYS A N 1
ATOM 641 C CA . LYS A 1 86 ? -22.838 17.652 0.228 1.00 46.44 86 LYS A CA 1
ATOM 642 C C . LYS A 1 86 ? -22.494 17.514 -1.266 1.00 46.44 86 LYS A C 1
ATOM 644 O O . LYS A 1 86 ? -23.343 17.753 -2.122 1.00 46.44 86 LYS A O 1
ATOM 649 N N . MET A 1 87 ? -21.301 17.013 -1.591 1.00 43.38 87 MET A N 1
ATOM 650 C CA . MET A 1 87 ? -21.055 16.509 -2.944 1.00 43.38 87 MET A CA 1
ATOM 651 C C . MET A 1 87 ? -21.985 15.315 -3.236 1.00 43.38 87 MET A C 1
ATOM 653 O O . MET A 1 87 ? -22.087 14.409 -2.398 1.00 43.38 87 MET A O 1
ATOM 657 N N . PRO A 1 88 ? -22.646 15.279 -4.408 1.00 46.47 88 PRO A N 1
ATOM 658 C CA . PRO A 1 88 ? -23.500 14.168 -4.803 1.00 46.47 88 PRO A CA 1
ATOM 659 C C . PRO A 1 88 ? -22.681 12.873 -4.895 1.00 46.47 88 PRO A C 1
ATOM 661 O O . PRO A 1 88 ? -21.566 12.857 -5.421 1.00 46.47 88 PRO A O 1
ATOM 664 N N . ARG A 1 89 ? -23.228 11.778 -4.352 1.00 48.69 89 ARG A N 1
ATOM 665 C CA . ARG A 1 89 ? -22.630 10.439 -4.449 1.00 48.69 89 ARG A CA 1
ATOM 666 C C . ARG A 1 89 ? -22.387 10.087 -5.923 1.00 48.69 89 ARG A C 1
ATOM 668 O O . ARG A 1 89 ? -23.266 10.266 -6.763 1.00 48.69 89 ARG A O 1
ATOM 675 N N . PHE A 1 90 ? -21.207 9.543 -6.227 1.00 48.84 90 PHE A N 1
ATOM 676 C CA . PHE A 1 90 ? -20.858 8.959 -7.531 1.00 48.84 90 PHE A CA 1
ATOM 677 C C . PHE A 1 90 ? -21.600 7.623 -7.760 1.00 48.84 90 PHE A C 1
ATOM 679 O O . PHE A 1 90 ? -20.978 6.569 -7.913 1.00 48.84 90 PHE A O 1
ATOM 686 N N . ASP A 1 91 ? -22.932 7.657 -7.741 1.00 53.47 91 ASP A N 1
ATOM 687 C CA . ASP A 1 91 ? -23.804 6.486 -7.912 1.00 53.47 91 ASP A CA 1
ATOM 688 C C . ASP A 1 91 ? -24.071 6.164 -9.400 1.00 53.47 91 ASP A C 1
ATOM 690 O O . ASP A 1 91 ? -24.693 5.156 -9.715 1.00 53.47 91 ASP A O 1
ATOM 694 N N . TRP A 1 92 ? -23.567 6.984 -10.332 1.00 51.84 92 TRP A N 1
ATOM 695 C CA . TRP A 1 92 ? -23.848 6.884 -11.772 1.00 51.84 92 TRP A CA 1
ATOM 696 C C . TRP A 1 92 ? -22.931 5.931 -12.561 1.00 51.84 92 TRP A C 1
ATOM 698 O O . TRP A 1 92 ? -23.198 5.672 -13.732 1.00 51.84 92 TRP A O 1
ATOM 708 N N . LEU A 1 93 ? -21.864 5.387 -11.963 1.00 49.06 93 LEU A N 1
ATOM 709 C CA . LEU A 1 93 ? -21.004 4.405 -12.637 1.00 49.06 93 LEU A CA 1
ATOM 710 C C . LEU A 1 93 ? -21.583 2.986 -12.473 1.00 49.06 93 LEU A C 1
ATOM 712 O O . LEU A 1 93 ? -21.637 2.501 -11.337 1.00 49.06 93 LEU A O 1
ATOM 716 N N . PRO A 1 94 ? -21.970 2.285 -13.560 1.00 49.91 94 PRO A N 1
ATOM 717 C CA . PRO A 1 94 ? -22.412 0.897 -13.477 1.00 49.91 94 PRO A CA 1
ATOM 718 C C . PRO A 1 94 ? -21.246 0.019 -13.005 1.00 49.91 94 PRO A C 1
ATOM 720 O O . PRO A 1 94 ? -20.303 -0.254 -13.744 1.00 49.91 94 PRO A O 1
ATOM 723 N N . ARG A 1 95 ? -21.284 -0.407 -11.739 1.00 53.72 95 ARG A N 1
ATOM 724 C CA . ARG A 1 95 ? -20.262 -1.286 -11.159 1.00 53.72 95 ARG A CA 1
ATOM 725 C C . ARG A 1 95 ? -20.579 -2.731 -11.525 1.00 53.72 95 ARG A C 1
ATOM 727 O O . ARG A 1 95 ? -21.333 -3.392 -10.814 1.00 53.72 95 ARG A O 1
ATOM 734 N N . LEU A 1 96 ? -19.980 -3.227 -12.606 1.00 54.53 96 LEU A N 1
ATOM 735 C CA . LEU A 1 96 ? -19.909 -4.668 -12.845 1.00 54.53 96 LEU A CA 1
ATOM 736 C C . LEU A 1 96 ? -19.020 -5.287 -11.766 1.00 54.53 96 LEU A C 1
ATOM 738 O O . LEU A 1 96 ? -17.864 -4.895 -11.580 1.00 54.53 96 LEU A O 1
ATOM 742 N N . ARG A 1 97 ? -19.603 -6.210 -11.007 1.00 59.72 97 ARG A N 1
ATOM 743 C CA . ARG A 1 97 ? -19.004 -6.762 -9.801 1.00 59.72 97 ARG A CA 1
ATOM 744 C C . ARG A 1 97 ? -19.180 -8.268 -9.807 1.00 59.72 97 ARG A C 1
ATOM 746 O O . ARG A 1 97 ? -20.302 -8.762 -9.785 1.00 59.72 97 ARG A O 1
ATOM 753 N N . PHE A 1 98 ? -18.056 -8.964 -9.797 1.00 69.81 98 PHE A N 1
ATOM 754 C CA . PHE A 1 98 ? -17.998 -10.415 -9.715 1.00 69.81 98 PHE A CA 1
ATOM 755 C C . PHE A 1 98 ? -17.372 -10.770 -8.371 1.00 69.81 98 PHE A C 1
ATOM 757 O O . PHE A 1 98 ? -16.308 -10.251 -8.035 1.00 69.81 98 PHE A O 1
ATOM 764 N N . GLU A 1 99 ? -18.053 -11.589 -7.576 1.00 66.25 99 GLU A N 1
ATOM 765 C CA . GLU A 1 99 ? -17.604 -11.978 -6.240 1.00 66.25 99 GLU A CA 1
ATOM 766 C C . GLU A 1 99 ? -17.668 -13.495 -6.116 1.00 66.25 99 GLU A C 1
ATOM 768 O O . GLU A 1 99 ? -18.681 -14.121 -6.427 1.00 66.25 99 GLU A O 1
ATOM 773 N N . THR A 1 100 ? -16.564 -14.081 -5.670 1.00 69.75 100 THR A N 1
ATOM 774 C CA . THR A 1 100 ? -16.430 -15.517 -5.451 1.00 69.75 100 THR A CA 1
ATOM 775 C C . THR A 1 100 ? -16.014 -15.749 -4.009 1.00 69.75 100 THR A C 1
ATOM 777 O O . THR A 1 100 ? -15.033 -15.184 -3.522 1.00 69.75 100 THR A O 1
ATOM 780 N N . ARG A 1 101 ? -16.766 -16.588 -3.295 1.00 67.25 101 ARG A N 1
ATOM 781 C CA . ARG A 1 101 ? -16.397 -17.027 -1.947 1.00 67.25 101 ARG A CA 1
ATOM 782 C C . ARG A 1 101 ? -15.553 -18.290 -2.095 1.00 67.25 101 ARG A C 1
ATOM 784 O O . ARG A 1 101 ? -16.077 -19.315 -2.512 1.00 67.25 101 ARG A O 1
ATOM 791 N N . VAL A 1 102 ? -14.251 -18.184 -1.831 1.00 58.38 102 VAL A N 1
ATOM 792 C CA . VAL A 1 102 ? -13.284 -19.220 -2.239 1.00 58.38 102 VAL A CA 1
ATOM 793 C C . VAL A 1 102 ? -12.954 -20.188 -1.095 1.00 58.38 102 VAL A C 1
ATOM 795 O O . VAL A 1 102 ? -12.760 -21.368 -1.359 1.00 58.38 102 VAL A O 1
ATOM 798 N N . PHE A 1 103 ? -12.968 -19.753 0.175 1.00 54.91 103 PHE A N 1
ATOM 799 C CA . PHE A 1 103 ? -12.651 -20.628 1.316 1.00 54.91 103 PHE A CA 1
ATOM 800 C C . PHE A 1 103 ? -13.385 -20.240 2.611 1.00 54.91 103 PHE A C 1
ATOM 802 O O . PHE A 1 103 ? -13.477 -19.058 2.943 1.00 54.91 103 PHE A O 1
ATOM 809 N N . GLY A 1 104 ? -13.823 -21.248 3.379 1.00 51.22 104 GLY A N 1
ATOM 810 C CA . GLY A 1 104 ? -14.247 -21.098 4.778 1.00 51.22 104 GLY A CA 1
ATOM 811 C C . GLY A 1 104 ? -15.742 -21.310 5.025 1.00 51.22 104 GLY A C 1
ATOM 812 O O . GLY A 1 104 ? -16.587 -20.885 4.242 1.00 51.22 104 GLY A O 1
ATOM 813 N N . SER A 1 105 ? -16.031 -22.014 6.120 1.00 50.91 105 SER A N 1
ATOM 814 C CA . SER A 1 105 ? -17.337 -22.444 6.632 1.00 50.91 105 SER A CA 1
ATOM 815 C C . SER A 1 105 ? -18.371 -21.316 6.750 1.00 50.91 105 SER A C 1
ATOM 817 O O . SER A 1 105 ? -18.042 -20.136 6.654 1.00 50.91 105 SER A O 1
ATOM 819 N N . GLN A 1 106 ? -19.644 -21.675 6.969 1.00 58.72 106 GLN A N 1
ATOM 820 C CA . GLN A 1 106 ? -20.695 -20.731 7.365 1.00 58.72 106 GLN A CA 1
ATOM 821 C C . GLN A 1 106 ? -20.292 -20.007 8.660 1.00 58.72 106 GLN A C 1
ATOM 823 O O . GLN A 1 106 ? -20.652 -20.420 9.758 1.00 58.72 106 GLN A O 1
ATOM 828 N N . GLN A 1 107 ? -19.497 -18.947 8.546 1.00 60.69 107 GLN A N 1
ATOM 829 C CA . GLN A 1 107 ? -19.181 -18.100 9.676 1.00 60.69 107 GLN A CA 1
ATOM 830 C C . GLN A 1 107 ? -20.409 -17.256 10.011 1.00 60.69 107 GLN A C 1
ATOM 832 O O . GLN A 1 107 ? -21.066 -16.742 9.096 1.00 60.69 107 GLN A O 1
ATOM 837 N N . PRO A 1 108 ? -20.718 -17.096 11.306 1.00 62.38 108 PRO A N 1
ATOM 838 C CA . PRO A 1 108 ? -21.806 -16.239 11.731 1.00 62.38 108 PRO A CA 1
ATOM 839 C C . PRO A 1 108 ? -21.598 -14.822 11.182 1.00 62.38 108 PRO A C 1
ATOM 841 O O . PRO A 1 108 ? -20.478 -14.316 11.099 1.00 62.38 108 PRO A O 1
ATOM 844 N N . ALA A 1 109 ? -22.696 -14.175 10.783 1.00 66.06 109 ALA A N 1
ATOM 845 C CA . ALA A 1 109 ? -22.667 -12.798 10.280 1.00 66.06 109 ALA A CA 1
ATOM 846 C C . ALA A 1 109 ? -22.138 -11.802 11.334 1.00 66.06 109 ALA A C 1
ATOM 848 O O . ALA A 1 109 ? -21.656 -10.718 10.995 1.00 66.06 109 ALA A O 1
ATOM 849 N N . PHE A 1 110 ? -22.192 -12.203 12.604 1.00 68.75 110 PHE A N 1
ATOM 850 C CA . PHE A 1 110 ? -21.768 -11.438 13.763 1.00 68.75 110 PHE A CA 1
ATOM 851 C C . PHE A 1 110 ? -20.508 -12.044 14.390 1.00 68.75 110 PHE A C 1
ATOM 853 O O . PHE A 1 110 ? -20.292 -13.253 14.276 1.00 68.75 110 PHE A O 1
ATOM 860 N N . PRO A 1 111 ? -19.656 -11.212 15.015 1.00 72.19 111 PRO A N 1
ATOM 861 C CA . PRO A 1 111 ? -18.505 -11.702 15.761 1.00 72.19 111 PRO A CA 1
ATOM 862 C C . PRO A 1 111 ? -18.943 -12.709 16.833 1.00 72.19 111 PRO A C 1
ATOM 864 O O . PRO A 1 111 ? -20.045 -12.572 17.371 1.00 72.19 111 PRO A O 1
ATOM 867 N N . PRO A 1 112 ? -18.094 -13.698 17.167 1.00 73.25 112 PRO A N 1
ATOM 868 C CA . PRO A 1 112 ? -18.273 -14.455 18.401 1.00 73.25 112 PRO A CA 1
ATOM 869 C C . PRO A 1 112 ? -18.264 -13.496 19.604 1.00 73.25 112 PRO A C 1
ATOM 871 O O . PRO A 1 112 ? -17.855 -12.339 19.458 1.00 73.25 112 PRO A O 1
ATOM 874 N N . ASP A 1 113 ? -18.749 -13.972 20.756 1.00 83.38 113 ASP A N 1
ATOM 875 C CA . ASP A 1 113 ? -18.979 -13.184 21.975 1.00 83.38 113 ASP A CA 1
ATOM 876 C C . ASP A 1 113 ? -17.962 -12.051 22.186 1.00 83.38 113 ASP A C 1
ATOM 878 O O . ASP A 1 113 ? -16.748 -12.218 22.045 1.00 83.38 113 ASP A O 1
ATOM 882 N N . TRP A 1 114 ? -18.485 -10.867 22.508 1.00 83.19 114 TRP A N 1
ATOM 883 C CA . TRP A 1 114 ? -17.704 -9.643 22.664 1.00 83.19 114 TRP A CA 1
ATOM 884 C C . TRP A 1 114 ? -16.555 -9.831 23.674 1.00 83.19 114 TRP A C 1
ATOM 886 O O . TRP A 1 114 ? -16.809 -10.238 24.811 1.00 83.19 114 TRP A O 1
ATOM 896 N N . PRO A 1 115 ? -15.299 -9.493 23.303 1.00 88.38 115 PRO A N 1
ATOM 897 C CA . PRO A 1 115 ? -14.182 -9.512 24.243 1.00 88.38 115 PRO A CA 1
ATOM 898 C C . PRO A 1 115 ? -14.450 -8.653 25.490 1.00 88.38 115 PRO A C 1
ATOM 900 O O . PRO A 1 115 ? -14.645 -7.443 25.379 1.00 88.38 115 PRO A O 1
ATOM 903 N N . THR A 1 116 ? -14.403 -9.261 26.677 1.00 90.44 116 THR A N 1
ATOM 904 C CA . THR A 1 116 ? -14.823 -8.651 27.958 1.00 90.44 116 THR A CA 1
ATOM 905 C C . THR A 1 116 ? -14.047 -7.392 28.354 1.00 90.44 116 THR A C 1
ATOM 907 O O . THR A 1 116 ? -14.576 -6.539 29.059 1.00 90.44 116 THR A O 1
ATOM 910 N N . ASP A 1 117 ? -12.811 -7.243 27.874 1.00 92.62 117 ASP A N 1
ATOM 911 C CA . ASP A 1 117 ? -11.921 -6.129 28.239 1.00 92.62 117 ASP A CA 1
ATOM 912 C C . ASP A 1 117 ? -12.004 -4.931 27.275 1.00 92.62 117 ASP A C 1
ATOM 914 O O . ASP A 1 117 ? -11.199 -3.988 27.334 1.00 92.62 117 ASP A O 1
ATOM 918 N N . PHE A 1 118 ? -12.949 -4.973 26.339 1.00 91.88 118 PHE A N 1
ATOM 919 C CA . PHE A 1 118 ? -13.113 -3.977 25.291 1.00 91.88 118 PHE A CA 1
ATOM 920 C C . PHE A 1 118 ? -14.408 -3.205 25.478 1.00 91.88 118 PHE A C 1
ATOM 922 O O . PHE A 1 118 ? -15.314 -3.657 26.157 1.00 91.88 118 PHE A O 1
ATOM 929 N N . ARG A 1 119 ? -14.497 -2.020 24.876 1.00 90.00 119 ARG A N 1
ATOM 930 C CA . ARG A 1 119 ? -15.740 -1.251 24.746 1.00 90.00 119 ARG A CA 1
ATOM 931 C C . ARG A 1 119 ? -16.631 -1.835 23.644 1.00 90.00 119 ARG A C 1
ATOM 933 O O . ARG A 1 119 ? -16.117 -2.569 22.792 1.00 90.00 119 ARG A O 1
ATOM 940 N N . PRO A 1 120 ? -17.935 -1.489 23.629 1.00 90.44 120 PRO A N 1
ATOM 941 C CA . PRO A 1 120 ? -18.795 -1.804 22.499 1.00 90.44 120 PRO A CA 1
ATOM 942 C C . PRO A 1 120 ? -18.146 -1.325 21.194 1.00 90.44 120 PRO A C 1
ATOM 944 O O . PRO A 1 120 ? -17.535 -0.247 21.186 1.00 90.44 120 PRO A O 1
ATOM 947 N N . PRO A 1 121 ? -18.220 -2.115 20.110 1.00 91.81 121 PRO A N 1
ATOM 948 C CA . PRO A 1 121 ? -17.533 -1.778 18.879 1.00 91.81 121 PRO A CA 1
ATOM 949 C C . PRO A 1 121 ? -18.082 -0.486 18.289 1.00 91.81 121 PRO A C 1
ATOM 951 O O . PRO A 1 121 ? -19.290 -0.254 18.275 1.00 91.81 121 PRO A O 1
ATOM 954 N N . ARG A 1 122 ? -17.188 0.324 17.726 1.00 90.50 122 ARG A N 1
ATOM 955 C CA . ARG A 1 122 ? -17.586 1.389 16.807 1.00 90.50 122 ARG A CA 1
ATOM 956 C C . ARG A 1 122 ? -17.554 0.869 15.378 1.00 90.50 122 ARG A C 1
ATOM 958 O O . ARG A 1 122 ? -16.645 0.129 14.993 1.00 90.50 122 ARG A O 1
ATOM 965 N N . GLU A 1 123 ? -18.500 1.328 14.581 1.00 89.62 123 GLU A N 1
ATOM 966 C CA . GLU A 1 123 ? -18.548 1.042 13.156 1.00 89.62 123 GLU A CA 1
ATOM 967 C C . GLU A 1 123 ? -17.671 2.024 12.377 1.00 89.62 123 GLU A C 1
ATOM 969 O O . GLU A 1 123 ? -17.726 3.239 12.577 1.00 89.62 123 GLU A O 1
ATOM 974 N N . VAL A 1 124 ? -16.843 1.504 11.473 1.00 84.12 124 VAL A N 1
ATOM 975 C CA . VAL A 1 124 ? -16.067 2.311 10.528 1.00 84.12 124 VAL A CA 1
ATOM 976 C C . VAL A 1 124 ? -16.599 2.040 9.127 1.00 84.12 124 VAL A C 1
ATOM 978 O O . VAL A 1 124 ? -16.391 0.958 8.571 1.00 84.12 124 VAL A O 1
ATOM 981 N N . SER A 1 125 ? -17.307 3.026 8.566 1.00 75.81 125 SER A N 1
ATOM 982 C CA . SER A 1 125 ? -17.933 2.895 7.251 1.00 75.81 125 SER A CA 1
ATOM 983 C C . SER A 1 125 ? -16.887 2.739 6.143 1.00 75.81 125 SER A C 1
ATOM 985 O O . SER A 1 125 ? -15.807 3.340 6.149 1.00 75.81 125 SER A O 1
ATOM 987 N N . SER A 1 126 ? -17.217 1.904 5.161 1.00 63.28 126 SER A N 1
ATOM 988 C CA . SER A 1 126 ? -16.365 1.635 4.003 1.00 63.28 126 SER A CA 1
ATOM 989 C C . SER A 1 126 ? -16.482 2.708 2.913 1.00 63.28 126 SER A C 1
ATOM 991 O O . SER A 1 126 ? -15.677 2.699 1.982 1.00 63.28 126 SER A O 1
ATOM 993 N N . GLU A 1 127 ? -17.411 3.669 3.039 1.00 59.47 127 GLU A N 1
ATOM 994 C CA . GLU A 1 127 ? -17.749 4.668 2.007 1.00 59.47 127 GLU A CA 1
ATOM 995 C C . GLU A 1 127 ? -16.554 5.477 1.490 1.00 59.47 127 GLU A C 1
ATOM 997 O O . GLU A 1 127 ? -16.557 5.914 0.340 1.00 59.47 127 GLU A O 1
ATOM 1002 N N . SER A 1 128 ? -15.477 5.619 2.266 1.00 59.41 128 SER A N 1
ATOM 1003 C CA . SER A 1 128 ? -14.282 6.292 1.760 1.00 59.41 128 SER A CA 1
ATOM 1004 C C . SER A 1 128 ? -13.526 5.493 0.687 1.00 59.41 128 SER A C 1
ATOM 1006 O O . SER A 1 128 ? -12.669 6.069 0.037 1.00 59.41 128 SER A O 1
ATOM 1008 N N . MET A 1 129 ? -13.781 4.198 0.433 1.00 53.00 129 MET A N 1
ATOM 1009 C CA . MET A 1 129 ? -12.969 3.385 -0.512 1.00 53.00 129 MET A CA 1
ATOM 1010 C C . MET A 1 129 ? -12.997 3.897 -1.961 1.00 53.00 129 MET A C 1
ATOM 1012 O O . MET A 1 129 ? -11.960 3.940 -2.611 1.00 53.00 129 MET A O 1
ATOM 1016 N N . ALA A 1 130 ? -14.150 4.347 -2.464 1.00 54.09 130 ALA A N 1
ATOM 1017 C CA . ALA A 1 130 ? -14.245 4.864 -3.833 1.00 54.09 130 ALA A CA 1
ATOM 1018 C C . ALA A 1 130 ? -13.508 6.206 -3.995 1.00 54.09 130 ALA A C 1
ATOM 1020 O O . ALA A 1 130 ? -12.773 6.397 -4.958 1.00 54.09 130 ALA A O 1
ATOM 1021 N N . LYS A 1 131 ? -13.632 7.105 -3.007 1.00 62.69 131 LYS A N 1
ATOM 1022 C CA . LYS A 1 131 ? -12.854 8.356 -2.961 1.00 62.69 131 LYS A CA 1
ATOM 1023 C C . LYS A 1 131 ? -11.347 8.076 -2.872 1.00 62.69 131 LYS A C 1
ATOM 1025 O O . LYS A 1 131 ? -10.549 8.777 -3.483 1.00 62.69 131 LYS A O 1
ATOM 1030 N N . ARG A 1 132 ? -10.966 7.019 -2.148 1.00 60.88 132 ARG A N 1
ATOM 1031 C CA . ARG A 1 132 ? -9.575 6.583 -1.961 1.00 60.88 132 ARG A CA 1
ATOM 1032 C C . ARG A 1 132 ? -8.918 6.091 -3.254 1.00 60.88 132 ARG A C 1
ATOM 1034 O O . ARG A 1 132 ? -7.772 6.450 -3.503 1.00 60.88 132 ARG A O 1
ATOM 1041 N N . LEU A 1 133 ? -9.651 5.373 -4.106 1.00 58.84 133 LEU A N 1
ATOM 1042 C CA . LEU A 1 133 ? -9.166 4.936 -5.423 1.00 58.84 133 LEU A CA 1
ATOM 1043 C C . LEU A 1 133 ? -8.914 6.106 -6.384 1.00 58.84 133 LEU A C 1
ATOM 1045 O O . LEU A 1 133 ? -7.925 6.095 -7.110 1.00 58.84 133 LEU A O 1
ATOM 1049 N N . VAL A 1 134 ? -9.756 7.145 -6.352 1.00 63.72 134 VAL A N 1
ATOM 1050 C CA . VAL A 1 134 ? -9.563 8.350 -7.182 1.00 63.72 134 VAL A CA 1
ATOM 1051 C C . VAL A 1 134 ? -8.275 9.081 -6.800 1.00 63.72 134 VAL A C 1
ATOM 1053 O O . VAL A 1 134 ? -7.516 9.485 -7.676 1.00 63.72 134 VAL A O 1
ATOM 1056 N N . ILE A 1 135 ? -7.983 9.195 -5.501 1.00 63.31 135 ILE A N 1
ATOM 1057 C CA . ILE A 1 135 ? -6.726 9.788 -5.022 1.00 63.31 135 ILE A CA 1
ATOM 1058 C C . ILE A 1 135 ? -5.525 8.948 -5.486 1.00 63.31 135 ILE A C 1
ATOM 1060 O O . ILE A 1 135 ? -4.549 9.514 -5.966 1.00 63.31 135 ILE A O 1
ATOM 1064 N N . GLY A 1 136 ? -5.610 7.614 -5.411 1.00 60.53 136 GLY A N 1
ATOM 1065 C CA . GLY A 1 136 ? -4.599 6.701 -5.965 1.00 60.53 136 GLY A CA 1
ATOM 1066 C C . GLY A 1 136 ? -4.351 6.906 -7.465 1.00 60.53 136 GLY A C 1
ATOM 1067 O O . GLY A 1 136 ? -3.207 6.988 -7.898 1.00 60.53 136 GLY A O 1
ATOM 1068 N N . PHE A 1 137 ? -5.409 7.085 -8.257 1.00 61.84 137 PHE A N 1
ATOM 1069 C CA . PHE A 1 137 ? -5.292 7.386 -9.688 1.00 61.84 137 PHE A CA 1
ATOM 1070 C C . PHE A 1 137 ? -4.617 8.733 -9.963 1.00 61.84 137 PHE A C 1
ATOM 1072 O O . PHE A 1 137 ? -3.819 8.841 -10.891 1.00 61.84 137 PHE A O 1
ATOM 1079 N N . ILE A 1 138 ? -4.883 9.752 -9.142 1.00 66.62 138 ILE A N 1
ATOM 1080 C CA . ILE A 1 138 ? -4.187 11.043 -9.238 1.00 66.62 138 ILE A CA 1
ATOM 1081 C C . ILE A 1 138 ? -2.684 10.859 -8.968 1.00 66.62 138 ILE A C 1
ATOM 1083 O O . ILE A 1 138 ? -1.875 11.453 -9.678 1.00 66.62 138 ILE A O 1
ATOM 1087 N N . TRP A 1 139 ? -2.301 9.984 -8.026 1.00 63.03 139 TRP A N 1
ATOM 1088 C CA . TRP A 1 139 ? -0.894 9.616 -7.787 1.00 63.03 139 TRP A CA 1
ATOM 1089 C C . TRP A 1 139 ? -0.230 8.921 -8.976 1.00 63.03 139 TRP A C 1
ATOM 1091 O O . TRP A 1 139 ? 0.980 9.050 -9.157 1.00 63.03 139 TRP A O 1
ATOM 1101 N N . MET A 1 140 ? -0.996 8.207 -9.802 1.00 62.84 140 MET A N 1
ATOM 1102 C CA . MET A 1 140 ? -0.454 7.494 -10.959 1.00 62.84 140 MET A CA 1
ATOM 1103 C C . MET A 1 140 ? -0.073 8.409 -12.118 1.00 62.84 140 MET A C 1
ATOM 1105 O O . MET A 1 140 ? 0.845 8.073 -12.859 1.00 62.84 140 MET A O 1
ATOM 1109 N N . ILE A 1 141 ? -0.754 9.542 -12.306 1.00 64.94 141 ILE A N 1
ATOM 1110 C CA . ILE A 1 141 ? -0.558 10.388 -13.495 1.00 64.94 141 ILE A CA 1
ATOM 1111 C C . ILE A 1 141 ? 0.890 10.908 -13.602 1.00 64.94 141 ILE A C 1
ATOM 1113 O O . ILE A 1 141 ? 1.483 10.731 -14.667 1.00 64.94 141 ILE A O 1
ATOM 1117 N N . PRO A 1 142 ? 1.510 11.471 -12.543 1.00 64.50 142 PRO A N 1
ATOM 1118 C CA . PRO A 1 142 ? 2.916 11.876 -12.591 1.00 64.50 142 PRO A CA 1
ATOM 1119 C C . PRO A 1 142 ? 3.860 10.689 -12.802 1.00 64.50 142 PRO A C 1
ATOM 1121 O O . PRO A 1 142 ? 4.814 10.789 -13.566 1.00 64.50 142 PRO A O 1
ATOM 1124 N N . LEU A 1 143 ? 3.565 9.545 -12.176 1.00 64.38 143 LEU A N 1
ATOM 1125 C CA . LEU A 1 143 ? 4.378 8.332 -12.283 1.00 64.38 143 LEU A CA 1
ATOM 1126 C C . LEU A 1 143 ? 4.399 7.804 -13.728 1.00 64.38 143 LEU A C 1
ATOM 1128 O O . LEU A 1 143 ? 5.459 7.501 -14.267 1.00 64.38 143 LEU A O 1
ATOM 1132 N N . LEU A 1 144 ? 3.237 7.783 -14.386 1.00 63.25 144 LEU A N 1
ATOM 1133 C CA . LEU A 1 144 ? 3.091 7.441 -15.803 1.00 63.25 144 LEU A CA 1
ATOM 1134 C C . LEU A 1 144 ? 3.793 8.450 -16.724 1.00 63.25 144 LEU A C 1
ATOM 1136 O O . LEU A 1 144 ? 4.244 8.075 -17.801 1.00 63.25 144 LEU A O 1
ATOM 1140 N N . TRP A 1 145 ? 3.917 9.710 -16.303 1.00 64.94 145 TRP A N 1
ATOM 1141 C CA . TRP A 1 145 ? 4.639 10.750 -17.042 1.00 64.94 145 TRP A CA 1
ATOM 1142 C C . TRP A 1 145 ? 6.163 10.590 -16.972 1.00 64.94 145 TRP A C 1
ATOM 1144 O O . TRP A 1 145 ? 6.863 10.937 -17.921 1.00 64.94 145 TRP A O 1
ATOM 1154 N N . LEU A 1 146 ? 6.680 10.026 -15.876 1.00 65.19 146 LEU A N 1
ATOM 1155 C CA . LEU A 1 146 ? 8.104 9.723 -15.700 1.00 65.19 146 LEU A CA 1
ATOM 1156 C C . LEU A 1 146 ? 8.530 8.444 -16.436 1.00 65.19 146 LEU A C 1
ATOM 1158 O O . LEU A 1 146 ? 9.702 8.303 -16.797 1.00 65.19 146 LEU A O 1
ATOM 1162 N N . LEU A 1 147 ? 7.588 7.533 -16.712 1.00 68.62 147 LEU A N 1
ATOM 1163 C CA . LEU A 1 147 ? 7.875 6.244 -17.348 1.00 68.62 147 LEU A CA 1
ATOM 1164 C C . LEU A 1 147 ? 8.625 6.353 -18.684 1.00 68.62 147 LEU A C 1
ATOM 1166 O O . LEU A 1 147 ? 9.612 5.641 -18.848 1.00 68.62 147 LEU A O 1
ATOM 1170 N N . PRO A 1 148 ? 8.228 7.222 -19.636 1.00 66.88 148 PRO A N 1
ATOM 1171 C CA . PRO A 1 148 ? 8.933 7.345 -20.908 1.00 66.88 148 PRO A CA 1
ATOM 1172 C C . PRO A 1 148 ? 10.378 7.832 -20.752 1.00 66.88 148 PRO A C 1
ATOM 1174 O O . PRO A 1 148 ? 11.257 7.382 -21.485 1.00 66.88 148 PRO A O 1
ATOM 1177 N N . GLY A 1 149 ? 10.636 8.746 -19.809 1.00 67.88 149 GLY A N 1
ATOM 1178 C CA . GLY A 1 149 ? 11.980 9.259 -19.527 1.00 67.88 149 GLY A CA 1
ATOM 1179 C C . GLY A 1 149 ? 12.872 8.183 -18.918 1.00 67.88 149 GLY A C 1
ATOM 1180 O O . GLY A 1 149 ? 13.967 7.926 -19.420 1.00 67.88 149 GLY A O 1
ATOM 1181 N N . PHE A 1 150 ? 12.349 7.484 -17.910 1.00 69.25 150 PHE A N 1
ATOM 1182 C CA . PHE A 1 150 ? 13.002 6.324 -17.317 1.00 69.25 150 PHE A CA 1
ATOM 1183 C C . PHE A 1 150 ? 13.301 5.252 -18.373 1.00 69.25 150 PHE A C 1
ATOM 1185 O O . PHE A 1 150 ? 14.436 4.799 -18.490 1.00 69.25 150 PHE A O 1
ATOM 1192 N N . TRP A 1 151 ? 12.322 4.911 -19.215 1.00 67.75 151 TRP A N 1
ATOM 1193 C CA . TRP A 1 151 ? 12.466 3.899 -20.262 1.00 67.75 151 TRP A CA 1
ATOM 1194 C C . TRP A 1 151 ? 13.539 4.247 -21.298 1.00 67.75 151 TRP A C 1
ATOM 1196 O O . TRP A 1 151 ? 14.307 3.385 -21.726 1.00 67.75 151 TRP A O 1
ATOM 1206 N N . ARG A 1 152 ? 13.641 5.522 -21.690 1.00 69.31 152 ARG A N 1
ATOM 1207 C CA . ARG A 1 152 ? 14.729 5.988 -22.564 1.00 69.31 152 ARG A CA 1
ATOM 1208 C C . ARG A 1 152 ? 16.093 5.818 -21.898 1.00 69.31 152 ARG A C 1
ATOM 1210 O O . ARG A 1 152 ? 17.026 5.378 -22.563 1.00 69.31 152 ARG A O 1
ATOM 1217 N N . GLY A 1 153 ? 16.196 6.113 -20.601 1.00 71.00 153 GLY A N 1
ATOM 1218 C CA . GLY A 1 153 ? 17.402 5.849 -19.812 1.00 71.00 153 GLY A CA 1
ATOM 1219 C C . GLY A 1 153 ? 17.752 4.361 -19.778 1.00 71.00 153 GLY A C 1
ATOM 1220 O O . GLY A 1 153 ? 18.894 3.993 -20.044 1.00 71.00 153 GLY A O 1
ATOM 1221 N N . MET A 1 154 ? 16.752 3.502 -19.557 1.00 67.69 154 MET A N 1
ATOM 1222 C CA . MET A 1 154 ? 16.920 2.047 -19.577 1.00 67.69 154 MET A CA 1
ATOM 1223 C C . MET A 1 154 ? 17.437 1.546 -20.931 1.00 67.69 154 MET A C 1
ATOM 1225 O O . MET A 1 154 ? 18.380 0.760 -20.999 1.00 67.69 154 MET A O 1
ATOM 1229 N N . THR A 1 155 ? 16.856 2.059 -22.015 1.00 69.50 155 THR A N 1
ATOM 1230 C CA . THR A 1 155 ? 17.237 1.721 -23.393 1.00 69.50 155 THR A CA 1
ATOM 1231 C C . THR A 1 155 ? 18.675 2.119 -23.687 1.00 69.50 155 THR A C 1
ATOM 1233 O O . THR A 1 155 ? 19.422 1.336 -24.267 1.00 69.50 155 THR A O 1
ATOM 1236 N N . ALA A 1 156 ? 19.092 3.305 -23.244 1.00 73.31 156 ALA A N 1
ATOM 1237 C CA . ALA A 1 156 ? 20.456 3.781 -23.437 1.00 73.31 156 ALA A CA 1
ATOM 1238 C C . ALA A 1 156 ? 21.493 2.974 -22.635 1.00 73.31 156 ALA A C 1
ATOM 1240 O O . ALA A 1 156 ? 22.595 2.748 -23.127 1.00 73.31 156 ALA A O 1
ATOM 1241 N N . LEU A 1 157 ? 21.151 2.541 -21.417 1.00 71.88 157 LEU A N 1
ATOM 1242 C CA . LEU A 1 157 ? 22.075 1.844 -20.516 1.00 71.88 157 LEU A CA 1
ATOM 1243 C C . LEU A 1 157 ? 22.165 0.335 -20.777 1.00 71.88 157 LEU A C 1
ATOM 1245 O O . LEU A 1 157 ? 23.249 -0.235 -20.680 1.00 71.88 157 LEU A O 1
ATOM 1249 N N . TRP A 1 158 ? 21.044 -0.309 -21.106 1.00 69.75 158 TRP A N 1
ATOM 1250 C CA . TRP A 1 158 ? 20.939 -1.772 -21.193 1.00 69.75 158 TRP A CA 1
ATOM 1251 C C . TRP A 1 158 ? 20.505 -2.285 -22.568 1.00 69.75 158 TRP A C 1
ATOM 1253 O O . TRP A 1 158 ? 20.327 -3.488 -22.740 1.00 69.75 158 TRP A O 1
ATOM 1263 N N . GLY A 1 159 ? 20.324 -1.401 -23.553 1.00 72.44 159 GLY A N 1
ATOM 1264 C CA . GLY A 1 159 ? 19.902 -1.796 -24.896 1.00 72.44 159 GLY A CA 1
ATOM 1265 C C . GLY A 1 159 ? 18.496 -2.395 -24.932 1.00 72.44 159 GLY A C 1
ATOM 1266 O O . GLY A 1 159 ? 18.219 -3.235 -25.788 1.00 72.44 159 GLY A O 1
ATOM 1267 N N . THR A 1 160 ? 17.613 -2.010 -23.999 1.00 67.38 160 THR A N 1
ATOM 1268 C CA . THR A 1 160 ? 16.227 -2.498 -24.003 1.00 67.38 160 THR A CA 1
ATOM 1269 C C . THR A 1 160 ? 15.546 -2.119 -25.321 1.00 67.38 160 THR A C 1
ATOM 1271 O O . THR A 1 160 ? 15.714 -0.989 -25.784 1.00 67.38 160 THR A O 1
ATOM 1274 N N . PRO A 1 161 ? 14.788 -3.028 -25.951 1.00 67.19 161 PRO A N 1
ATOM 1275 C CA . PRO A 1 161 ? 14.158 -2.744 -27.231 1.00 67.19 161 PRO A CA 1
ATOM 1276 C C . PRO A 1 161 ? 13.168 -1.566 -27.131 1.00 67.19 161 PRO A C 1
ATOM 1278 O O . PRO A 1 161 ? 12.590 -1.316 -26.067 1.00 67.19 161 PRO A O 1
ATOM 1281 N N . PRO A 1 162 ? 12.974 -0.805 -28.224 1.00 70.25 162 PRO A N 1
ATOM 1282 C CA . PRO A 1 162 ? 11.939 0.221 -28.277 1.00 70.25 162 PRO A CA 1
ATOM 1283 C C . PRO A 1 162 ? 10.557 -0.416 -28.099 1.00 70.25 162 PRO A C 1
ATOM 1285 O O . PRO A 1 162 ? 10.299 -1.474 -28.665 1.00 70.25 162 PRO A O 1
ATOM 1288 N N . ILE A 1 163 ? 9.676 0.257 -27.350 1.00 69.19 163 ILE A N 1
ATOM 1289 C CA . ILE A 1 163 ? 8.318 -0.222 -27.049 1.00 69.19 163 ILE A CA 1
ATOM 1290 C C . ILE A 1 163 ? 7.519 -0.356 -28.356 1.00 69.19 163 ILE A C 1
ATOM 1292 O O . ILE A 1 163 ? 7.124 0.647 -28.954 1.00 69.19 163 ILE A O 1
ATOM 1296 N N . GLY A 1 164 ? 7.284 -1.586 -28.797 1.00 79.19 164 GLY A N 1
ATOM 1297 C CA . GLY A 1 164 ? 6.361 -1.956 -29.861 1.00 79.19 164 GLY A CA 1
ATOM 1298 C C . GLY A 1 164 ? 4.966 -2.310 -29.336 1.00 79.19 164 GLY A C 1
ATOM 1299 O O . GLY A 1 164 ? 4.676 -2.265 -28.143 1.00 79.19 164 GLY A O 1
ATOM 1300 N N . GLU A 1 165 ? 4.069 -2.705 -30.238 1.00 76.31 165 GLU A N 1
ATOM 1301 C CA . GLU A 1 165 ? 2.698 -3.108 -29.880 1.00 76.31 165 GLU A CA 1
ATOM 1302 C C . GLU A 1 165 ? 2.661 -4.330 -28.943 1.00 76.31 165 GLU A C 1
ATOM 1304 O O . GLU A 1 165 ? 1.835 -4.398 -28.034 1.00 76.31 165 GLU A O 1
ATOM 1309 N N . ALA A 1 166 ? 3.597 -5.269 -29.116 1.00 76.69 166 ALA A N 1
ATOM 1310 C CA . ALA A 1 166 ? 3.731 -6.442 -28.252 1.00 76.69 166 ALA A CA 1
ATOM 1311 C C . ALA A 1 166 ? 4.130 -6.080 -26.808 1.00 76.69 166 ALA A C 1
ATOM 1313 O O . ALA A 1 166 ? 3.745 -6.779 -25.869 1.00 76.69 166 ALA A O 1
ATOM 1314 N N . ASP A 1 167 ? 4.828 -4.961 -26.611 1.00 76.75 167 ASP A N 1
ATOM 1315 C CA . ASP A 1 167 ? 5.254 -4.507 -25.286 1.00 76.75 167 ASP A CA 1
ATOM 1316 C C . ASP A 1 167 ? 4.088 -3.961 -24.462 1.00 76.75 167 ASP A C 1
ATOM 1318 O O . ASP A 1 167 ? 4.092 -4.069 -23.238 1.00 76.75 167 ASP A O 1
ATOM 1322 N N . TRP A 1 168 ? 3.031 -3.467 -25.114 1.00 77.88 168 TRP A N 1
ATOM 1323 C CA . TRP A 1 168 ? 1.785 -3.129 -24.425 1.00 77.88 168 TRP A CA 1
ATOM 1324 C C . TRP A 1 168 ? 1.084 -4.366 -23.870 1.00 77.88 168 TRP A C 1
ATOM 1326 O O . TRP A 1 168 ? 0.586 -4.331 -22.745 1.00 77.88 168 TRP A O 1
ATOM 1336 N N . LEU A 1 169 ? 1.074 -5.473 -24.621 1.00 83.94 169 LEU A N 1
ATOM 1337 C CA . LEU A 1 169 ? 0.530 -6.743 -24.134 1.00 83.94 169 LEU A CA 1
ATOM 1338 C C . LEU A 1 169 ? 1.352 -7.278 -22.963 1.00 83.94 169 LEU A C 1
ATOM 1340 O O . LEU A 1 169 ? 0.772 -7.744 -21.982 1.00 83.94 169 LEU A O 1
ATOM 1344 N N . LEU A 1 170 ? 2.681 -7.161 -23.031 1.00 84.19 170 LEU A N 1
ATOM 1345 C CA . LEU A 1 170 ? 3.557 -7.498 -21.914 1.00 84.19 170 LEU A CA 1
ATOM 1346 C C . LEU A 1 170 ? 3.262 -6.617 -20.696 1.00 84.19 170 LEU A C 1
ATOM 1348 O O . LEU A 1 170 ? 3.069 -7.143 -19.607 1.00 84.19 170 LEU A O 1
ATOM 1352 N N . PHE A 1 171 ? 3.175 -5.298 -20.868 1.00 82.62 171 PHE A N 1
ATOM 1353 C CA . PHE A 1 171 ? 2.894 -4.352 -19.788 1.00 82.62 171 PHE A CA 1
ATOM 1354 C C . PHE A 1 171 ? 1.559 -4.655 -19.098 1.00 82.62 171 PHE A C 1
ATOM 1356 O O . PHE A 1 171 ? 1.502 -4.767 -17.873 1.00 82.62 171 PHE A O 1
ATOM 1363 N N . VAL A 1 172 ? 0.493 -4.860 -19.879 1.00 83.88 172 VAL A N 1
ATOM 1364 C CA . VAL A 1 172 ? -0.824 -5.259 -19.361 1.00 83.88 172 VAL A CA 1
ATOM 1365 C C . VAL A 1 172 ? -0.745 -6.622 -18.674 1.00 83.88 172 VAL A C 1
ATOM 1367 O O . VAL A 1 172 ? -1.270 -6.779 -17.573 1.00 83.88 172 VAL A O 1
ATOM 1370 N N . GLY A 1 173 ? -0.062 -7.594 -19.282 1.00 87.94 173 GLY A N 1
ATOM 1371 C CA . GLY A 1 173 ? 0.127 -8.931 -18.722 1.00 87.94 173 GLY A CA 1
ATOM 1372 C C . GLY A 1 173 ? 0.841 -8.904 -17.370 1.00 87.94 173 GLY A C 1
ATOM 1373 O O . GLY A 1 173 ? 0.352 -9.493 -16.408 1.00 87.94 173 GLY A O 1
ATOM 1374 N N . VAL A 1 174 ? 1.947 -8.163 -17.266 1.00 89.06 174 VAL A N 1
ATOM 1375 C CA . VAL A 1 174 ? 2.687 -7.957 -16.012 1.00 89.06 174 VAL A CA 1
ATOM 1376 C C . VAL A 1 174 ? 1.797 -7.283 -14.972 1.00 89.06 174 VAL A C 1
ATOM 1378 O O . VAL A 1 174 ? 1.759 -7.743 -13.833 1.00 89.06 174 VAL A O 1
ATOM 1381 N N . GLY A 1 175 ? 1.037 -6.254 -15.355 1.00 86.00 175 GLY A N 1
ATOM 1382 C CA . GLY A 1 175 ? 0.095 -5.586 -14.458 1.00 86.00 175 GLY A CA 1
ATOM 1383 C C . GLY A 1 175 ? -0.943 -6.542 -13.880 1.00 86.00 175 GLY A C 1
ATOM 1384 O O . GLY A 1 175 ? -1.093 -6.617 -12.663 1.00 86.00 175 GLY A O 1
ATOM 1385 N N . VAL A 1 176 ? -1.595 -7.343 -14.727 1.00 85.56 176 VAL A N 1
ATOM 1386 C CA . VAL A 1 176 ? -2.573 -8.352 -14.289 1.00 85.56 176 VAL A CA 1
ATOM 1387 C C . VAL A 1 176 ? -1.930 -9.368 -13.345 1.00 85.56 176 VAL A C 1
ATOM 1389 O O . VAL A 1 176 ? -2.473 -9.629 -12.273 1.00 85.56 176 VAL A O 1
ATOM 1392 N N . VAL A 1 177 ? -0.767 -9.919 -13.704 1.00 90.38 177 VAL A N 1
ATOM 1393 C CA . VAL A 1 177 ? -0.066 -10.916 -12.879 1.00 90.38 177 VAL A CA 1
ATOM 1394 C C . VAL A 1 177 ? 0.312 -10.334 -11.517 1.00 90.38 177 VAL A C 1
ATOM 1396 O O . VAL A 1 177 ? 0.050 -10.963 -10.494 1.00 90.38 177 VAL A O 1
ATOM 1399 N N . VAL A 1 178 ? 0.877 -9.128 -11.479 1.00 92.44 178 VAL A N 1
ATOM 1400 C CA . VAL A 1 178 ? 1.286 -8.472 -10.230 1.00 92.44 178 VAL A CA 1
ATOM 1401 C C . VAL A 1 178 ? 0.081 -8.143 -9.360 1.00 92.44 178 VAL A C 1
ATOM 1403 O O . VAL A 1 178 ? 0.132 -8.410 -8.165 1.00 92.44 178 VAL A O 1
ATOM 1406 N N . THR A 1 179 ? -1.018 -7.638 -9.927 1.00 87.81 179 THR A N 1
ATOM 1407 C CA . THR A 1 179 ? -2.255 -7.399 -9.170 1.00 87.81 179 THR A CA 1
ATOM 1408 C C . THR A 1 179 ? -2.789 -8.691 -8.552 1.00 87.81 179 THR A C 1
ATOM 1410 O O . THR A 1 179 ? -3.139 -8.706 -7.374 1.00 87.81 179 THR A O 1
ATOM 1413 N N . LEU A 1 180 ? -2.810 -9.797 -9.300 1.00 87.12 180 LEU A N 1
ATOM 1414 C CA . LEU A 1 180 ? -3.245 -11.089 -8.762 1.00 87.12 180 LEU A CA 1
ATOM 1415 C C . LEU A 1 180 ? -2.322 -11.586 -7.645 1.00 87.12 180 LEU A C 1
ATOM 1417 O O . LEU A 1 180 ? -2.813 -12.039 -6.614 1.00 87.12 180 LEU A O 1
ATOM 1421 N N . LEU A 1 181 ? -1.001 -11.478 -7.819 1.00 92.69 181 LEU A N 1
ATOM 1422 C CA . LEU A 1 181 ? -0.021 -11.832 -6.786 1.00 92.69 181 LEU A CA 1
ATOM 1423 C C . LEU A 1 181 ? -0.159 -10.956 -5.537 1.00 92.69 181 LEU A C 1
ATOM 1425 O O . LEU A 1 181 ? 0.001 -11.450 -4.419 1.00 92.69 181 LEU A O 1
ATOM 1429 N N . HIS A 1 182 ? -0.473 -9.676 -5.718 1.00 94.00 182 HIS A N 1
ATOM 1430 C CA . HIS A 1 182 ? -0.649 -8.718 -4.637 1.00 94.00 182 HIS A CA 1
ATOM 1431 C C . HIS A 1 182 ? -1.841 -9.111 -3.755 1.00 94.00 182 HIS A C 1
ATOM 1433 O O . HIS A 1 182 ? -1.683 -9.381 -2.562 1.00 94.00 182 HIS A O 1
ATOM 1439 N N . GLU A 1 183 ? -3.008 -9.292 -4.370 1.00 90.88 183 GLU A N 1
ATOM 1440 C CA . GLU A 1 183 ? -4.221 -9.740 -3.682 1.00 90.88 183 GLU A CA 1
ATOM 1441 C C . GLU A 1 183 ? -4.067 -11.151 -3.086 1.00 90.88 183 GLU A C 1
ATOM 1443 O O . GLU A 1 183 ? -4.493 -11.410 -1.957 1.00 90.88 183 GLU A O 1
ATOM 1448 N N . ALA A 1 184 ? -3.402 -12.068 -3.797 1.00 90.38 184 ALA A N 1
ATOM 1449 C CA . ALA A 1 184 ? -3.121 -13.413 -3.297 1.00 90.38 184 ALA A CA 1
ATOM 1450 C C . ALA A 1 184 ? -2.217 -13.390 -2.058 1.00 90.38 184 ALA A C 1
ATOM 1452 O O . ALA A 1 184 ? -2.432 -14.163 -1.126 1.00 90.38 184 ALA A O 1
ATOM 1453 N N . THR A 1 185 ? -1.238 -12.487 -2.002 1.00 95.44 185 THR A N 1
ATOM 1454 C CA . THR A 1 185 ? -0.354 -12.353 -0.838 1.00 95.44 185 THR A CA 1
ATOM 1455 C C . THR A 1 185 ? -1.131 -11.874 0.385 1.00 95.44 185 THR A C 1
ATOM 1457 O O . THR A 1 185 ? -0.995 -12.464 1.459 1.00 95.44 185 THR A O 1
ATOM 1460 N N . HIS A 1 186 ? -2.009 -10.875 0.235 1.00 95.00 186 HIS A N 1
ATOM 1461 C CA . HIS A 1 186 ? -2.904 -10.493 1.327 1.00 95.00 186 HIS A CA 1
ATOM 1462 C C . HIS A 1 186 ? -3.778 -11.669 1.777 1.00 95.00 186 HIS A C 1
ATOM 1464 O O . HIS A 1 186 ? -3.962 -11.869 2.976 1.00 95.00 186 HIS A O 1
ATOM 1470 N N . ALA A 1 187 ? -4.298 -12.459 0.831 1.00 91.94 187 ALA A N 1
ATOM 1471 C CA . ALA A 1 187 ? -5.174 -13.589 1.120 1.00 91.94 187 ALA A CA 1
ATOM 1472 C C . ALA A 1 187 ? -4.429 -14.657 1.925 1.00 91.94 187 ALA A C 1
ATOM 1474 O O . ALA A 1 187 ? -4.924 -15.111 2.951 1.00 91.94 187 ALA A O 1
ATOM 1475 N N . LEU A 1 188 ? -3.210 -15.009 1.521 1.00 94.12 188 LEU A N 1
ATOM 1476 C CA . LEU A 1 188 ? -2.380 -15.979 2.234 1.00 94.12 188 LEU A CA 1
ATOM 1477 C C . LEU A 1 188 ? -2.086 -15.534 3.671 1.00 94.12 188 LEU A C 1
ATOM 1479 O O . LEU A 1 188 ? -2.232 -16.327 4.602 1.00 94.12 188 LEU A O 1
ATOM 1483 N N . VAL A 1 189 ? -1.730 -14.264 3.874 1.00 95.62 189 VAL A N 1
ATOM 1484 C CA . VAL A 1 189 ? -1.469 -13.739 5.223 1.00 95.62 189 VAL A CA 1
ATOM 1485 C C . VAL A 1 189 ? -2.754 -13.651 6.050 1.00 95.62 189 VAL A C 1
ATOM 1487 O O . VAL A 1 189 ? -2.748 -13.975 7.235 1.00 95.62 189 VAL A O 1
ATOM 1490 N N . ALA A 1 190 ? -3.883 -13.296 5.438 1.00 94.69 190 ALA A N 1
ATOM 1491 C CA . ALA A 1 190 ? -5.180 -13.313 6.105 1.00 94.69 190 ALA A CA 1
ATOM 1492 C C . ALA A 1 190 ? -5.587 -14.729 6.548 1.00 94.69 190 ALA A C 1
ATOM 1494 O O . ALA A 1 190 ? -6.016 -14.911 7.689 1.00 94.69 190 ALA A O 1
ATOM 1495 N N . ALA A 1 191 ? -5.419 -15.733 5.680 1.00 93.25 191 ALA A N 1
ATOM 1496 C CA . ALA A 1 191 ? -5.660 -17.139 6.007 1.00 93.25 191 ALA A CA 1
ATOM 1497 C C . ALA A 1 191 ? -4.768 -17.602 7.162 1.00 93.25 191 ALA A C 1
ATOM 1499 O O . ALA A 1 191 ? -5.240 -18.302 8.055 1.00 93.25 191 ALA A O 1
ATOM 1500 N N . HIS A 1 192 ? -3.498 -17.183 7.173 1.00 95.38 192 HIS A N 1
ATOM 1501 C CA . HIS A 1 192 ? -2.573 -17.488 8.263 1.00 95.38 192 HIS A CA 1
ATOM 1502 C C . HIS A 1 192 ? -3.077 -16.964 9.619 1.00 95.38 192 HIS A C 1
ATOM 1504 O O . HIS A 1 192 ? -2.975 -17.669 10.618 1.00 95.38 192 HIS A O 1
ATOM 1510 N N . TYR A 1 193 ? -3.700 -15.781 9.647 1.00 95.50 193 TYR A N 1
ATOM 1511 C CA . TYR A 1 193 ? -4.354 -15.229 10.841 1.00 95.50 193 TYR A CA 1
ATOM 1512 C C . TYR A 1 193 ? -5.768 -15.785 11.106 1.00 95.50 193 TYR A C 1
ATOM 1514 O O . TYR A 1 193 ? -6.505 -15.241 11.926 1.00 95.50 193 TYR A O 1
ATOM 1522 N N . GLY A 1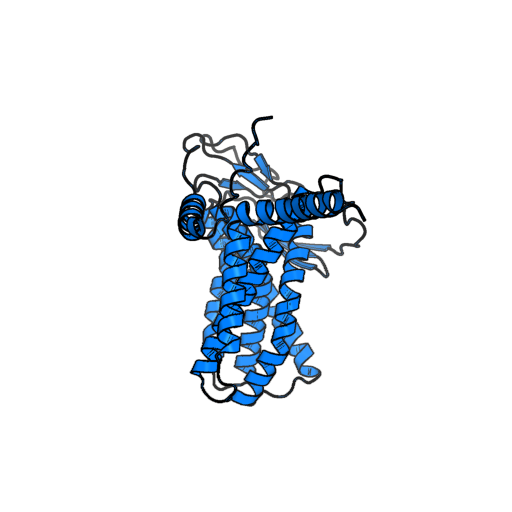 194 ? -6.179 -16.853 10.417 1.00 93.62 194 GLY A N 1
ATOM 1523 C CA . GLY A 1 194 ? -7.476 -17.503 10.620 1.00 93.62 194 GLY A CA 1
ATOM 1524 C C . GLY A 1 194 ? -8.670 -16.745 10.035 1.00 93.62 194 GLY A C 1
ATOM 1525 O O . GLY A 1 194 ? -9.811 -17.024 10.404 1.00 93.62 194 GLY A O 1
ATOM 1526 N N . CYS A 1 195 ? -8.442 -15.786 9.133 1.00 93.06 195 CYS A N 1
ATOM 1527 C CA . CYS A 1 195 ? -9.530 -15.102 8.439 1.00 93.06 195 CYS A CA 1
ATOM 1528 C C . CYS A 1 195 ? -10.139 -16.007 7.361 1.00 93.06 195 CYS A C 1
ATOM 1530 O O . CYS A 1 195 ? -9.425 -16.677 6.615 1.00 93.06 195 CYS A O 1
ATOM 1532 N N . SER A 1 196 ? -11.456 -15.931 7.194 1.00 91.25 196 SER A N 1
ATOM 1533 C CA . SER A 1 196 ? -12.113 -16.364 5.958 1.00 91.25 196 SER A CA 1
ATOM 1534 C C . SER A 1 196 ? -11.899 -15.322 4.868 1.00 91.25 196 SER A C 1
ATOM 1536 O O . SER A 1 196 ? -11.802 -14.127 5.155 1.00 91.25 196 SER A O 1
ATOM 1538 N N . ILE A 1 197 ? -11.831 -15.761 3.613 1.00 90.69 197 ILE A N 1
ATOM 1539 C CA . ILE A 1 197 ? -11.440 -14.898 2.496 1.00 90.69 197 ILE A CA 1
ATOM 1540 C C . ILE A 1 197 ? -12.540 -14.905 1.447 1.00 90.69 197 ILE A C 1
ATOM 1542 O O . ILE A 1 197 ? -12.941 -15.948 0.925 1.00 90.69 197 ILE A O 1
ATOM 1546 N N . SER A 1 198 ? -13.000 -13.707 1.111 1.00 86.62 198 SER A N 1
ATOM 1547 C CA . SER A 1 198 ? -13.799 -13.459 -0.085 1.00 86.62 198 SER A CA 1
ATOM 1548 C C . SER A 1 198 ? -12.973 -12.648 -1.070 1.00 86.62 198 SER A C 1
ATOM 1550 O O . SER A 1 198 ? -12.235 -11.749 -0.667 1.00 86.62 198 SER A O 1
ATOM 1552 N N . THR A 1 199 ? -13.068 -12.988 -2.350 1.00 85.25 199 THR A N 1
ATOM 1553 C CA . THR A 1 199 ? -12.360 -12.290 -3.422 1.00 85.25 199 THR A CA 1
ATOM 1554 C C . THR A 1 199 ? -13.369 -11.754 -4.422 1.00 85.25 199 THR A C 1
ATOM 1556 O O . THR A 1 199 ? -14.455 -12.312 -4.611 1.00 85.25 199 THR A O 1
ATOM 1559 N N . GLY A 1 200 ? -13.027 -10.654 -5.074 1.00 81.69 200 GLY A N 1
ATOM 1560 C CA . GLY A 1 200 ? -13.854 -10.125 -6.139 1.00 81.69 200 GLY A CA 1
ATOM 1561 C C . GLY A 1 200 ? -13.103 -9.170 -7.041 1.00 81.69 200 GLY A C 1
ATOM 1562 O O . GLY A 1 200 ? -11.979 -8.757 -6.768 1.00 81.69 200 GLY A O 1
ATOM 1563 N N . VAL A 1 201 ? -13.761 -8.811 -8.133 1.00 76.75 201 VAL A N 1
ATOM 1564 C CA . VAL A 1 201 ? -13.271 -7.815 -9.079 1.00 76.75 201 VAL A CA 1
ATOM 1565 C C . VAL A 1 201 ? -14.356 -6.765 -9.254 1.00 76.75 201 VAL A C 1
ATOM 1567 O O . VAL A 1 201 ? -15.526 -7.081 -9.487 1.00 76.75 201 VAL A O 1
ATOM 1570 N N . ILE A 1 202 ? -13.972 -5.502 -9.103 1.00 68.94 202 ILE A N 1
ATOM 1571 C CA . ILE A 1 202 ? -14.797 -4.340 -9.417 1.00 68.94 202 ILE A CA 1
ATOM 1572 C C . ILE A 1 202 ? -14.166 -3.717 -10.648 1.00 68.94 202 ILE A C 1
ATOM 1574 O O . ILE A 1 202 ? -13.151 -3.041 -10.532 1.00 68.94 202 ILE A O 1
ATOM 1578 N N . LEU A 1 203 ? -14.742 -3.945 -11.824 1.00 61.28 203 LEU A N 1
ATOM 1579 C CA . LEU A 1 203 ? -14.223 -3.343 -13.050 1.00 61.28 203 LEU A CA 1
ATOM 1580 C C . LEU A 1 203 ? -14.679 -1.881 -13.181 1.00 61.28 203 LEU A C 1
ATOM 1582 O O . LEU A 1 203 ? -15.775 -1.539 -12.727 1.00 61.28 203 LEU A O 1
ATOM 1586 N N . PRO A 1 204 ? -13.856 -1.011 -13.794 1.00 54.78 204 PRO A N 1
ATOM 1587 C CA . PRO A 1 204 ? -12.456 -1.229 -14.203 1.00 54.78 204 PRO A CA 1
ATOM 1588 C C . PRO A 1 204 ? -11.451 -1.044 -13.045 1.00 54.78 204 PRO A C 1
ATOM 1590 O O . PRO A 1 204 ? -10.253 -0.943 -13.267 1.00 54.78 204 PRO A O 1
ATOM 1593 N N . LEU A 1 205 ? -11.950 -0.908 -11.818 1.00 60.28 205 LEU A N 1
ATOM 1594 C CA . LEU A 1 205 ? -11.265 -0.270 -10.701 1.00 60.28 205 LEU A CA 1
ATOM 1595 C C . LEU A 1 205 ? -10.198 -1.135 -10.026 1.00 60.28 205 LEU A C 1
ATOM 1597 O O . LEU A 1 205 ? -9.116 -0.615 -9.778 1.00 60.28 205 LEU A O 1
ATOM 1601 N N . ALA A 1 206 ? -10.496 -2.387 -9.666 1.00 68.44 206 ALA A N 1
ATOM 1602 C CA . ALA A 1 206 ? -9.563 -3.226 -8.909 1.00 68.44 206 ALA A CA 1
ATOM 1603 C C . ALA A 1 206 ? -10.036 -4.681 -8.754 1.00 68.44 206 ALA A C 1
ATOM 1605 O O . ALA A 1 206 ? -11.239 -4.955 -8.665 1.00 68.44 206 ALA A O 1
ATOM 1606 N N . ALA A 1 207 ? -9.080 -5.601 -8.614 1.00 78.94 207 ALA A N 1
ATOM 1607 C CA . ALA A 1 207 ? -9.293 -6.826 -7.848 1.00 78.94 207 ALA A CA 1
ATOM 1608 C C . ALA A 1 207 ? -9.226 -6.490 -6.349 1.00 78.94 207 ALA A C 1
ATOM 1610 O O . ALA A 1 207 ? -8.552 -5.542 -5.962 1.00 78.94 207 ALA A O 1
ATOM 1611 N N . TYR A 1 208 ? -9.962 -7.217 -5.517 1.00 82.56 208 TYR A N 1
ATOM 1612 C CA . TYR A 1 208 ? -9.921 -7.024 -4.074 1.00 82.56 208 TYR A CA 1
ATOM 1613 C C . TYR A 1 208 ? -10.064 -8.347 -3.339 1.00 82.56 208 TYR A C 1
ATOM 1615 O O . TYR A 1 208 ? -10.788 -9.253 -3.775 1.00 82.56 208 TYR A O 1
ATOM 1623 N N . ILE A 1 209 ? -9.474 -8.397 -2.152 1.00 88.38 209 ILE A N 1
ATOM 1624 C CA . ILE A 1 209 ? -9.834 -9.366 -1.129 1.00 88.38 209 ILE A CA 1
ATOM 1625 C C . ILE A 1 209 ? -10.546 -8.704 0.051 1.00 88.38 209 ILE A C 1
ATOM 1627 O O . ILE A 1 209 ? -10.325 -7.541 0.390 1.00 88.38 209 ILE A O 1
ATOM 1631 N N . ARG A 1 210 ? -11.405 -9.465 0.721 1.00 89.00 210 ARG A N 1
ATOM 1632 C CA . ARG A 1 210 ? -12.008 -9.079 1.994 1.00 89.00 210 ARG A CA 1
ATOM 1633 C C . ARG A 1 210 ? -11.797 -10.206 3.007 1.00 89.00 210 ARG A C 1
ATOM 1635 O O . ARG A 1 210 ? -12.508 -11.215 2.935 1.00 89.00 210 ARG A O 1
ATOM 1642 N N . PRO A 1 211 ? -10.842 -10.038 3.940 1.00 91.56 211 PRO A N 1
ATOM 1643 C CA . PRO A 1 211 ? -10.674 -10.949 5.060 1.00 91.56 211 PRO A CA 1
ATOM 1644 C C . PRO A 1 211 ? -11.795 -10.726 6.079 1.00 91.56 211 PRO A C 1
ATOM 1646 O O . PRO A 1 211 ? -12.167 -9.584 6.355 1.00 91.56 211 PRO A O 1
ATOM 1649 N N . SER A 1 212 ? -12.347 -11.797 6.642 1.00 91.44 212 SER A N 1
ATOM 1650 C CA . SER A 1 212 ? -13.438 -11.727 7.617 1.00 91.44 212 SER A CA 1
ATOM 1651 C C . SER A 1 212 ? -13.347 -12.788 8.707 1.00 91.44 212 SER A C 1
ATOM 1653 O O . SER A 1 212 ? -12.699 -13.816 8.536 1.00 91.44 212 SER A O 1
ATOM 1655 N N . GLY A 1 213 ? -14.056 -12.558 9.812 1.00 88.81 213 GLY A N 1
ATOM 1656 C CA . GLY A 1 213 ? -14.324 -13.588 10.817 1.00 88.81 213 GLY A CA 1
ATOM 1657 C C . GLY A 1 213 ? -13.189 -13.908 11.784 1.00 88.81 213 GLY A C 1
ATOM 1658 O O . GLY A 1 213 ? -13.289 -14.888 12.514 1.00 88.81 213 GLY A O 1
ATOM 1659 N N . ALA A 1 214 ? -12.145 -13.082 11.824 1.00 92.75 214 ALA A N 1
ATOM 1660 C CA . ALA A 1 214 ? -11.119 -13.116 12.859 1.00 92.75 214 ALA A CA 1
ATOM 1661 C C . ALA A 1 214 ? -10.930 -11.716 13.457 1.00 92.75 214 ALA A C 1
ATOM 1663 O O . ALA A 1 214 ? -11.102 -10.702 12.770 1.00 92.75 214 ALA A O 1
ATOM 1664 N N . PHE A 1 215 ? -10.589 -11.668 14.744 1.00 94.62 215 PHE A N 1
ATOM 1665 C CA . PHE A 1 215 ? -10.129 -10.445 15.392 1.00 94.62 215 PHE A CA 1
ATOM 1666 C C . PHE A 1 215 ? -8.651 -10.254 15.083 1.00 94.62 215 PHE A C 1
ATOM 1668 O O . PHE A 1 215 ? -7.835 -11.095 15.441 1.00 94.62 215 PHE A O 1
ATOM 1675 N N . LEU A 1 216 ? -8.313 -9.134 14.453 1.00 95.38 216 LEU A N 1
ATOM 1676 C CA . LEU A 1 216 ? -6.935 -8.764 14.162 1.00 95.38 216 LEU A CA 1
ATOM 1677 C C . LEU A 1 216 ? -6.510 -7.625 15.080 1.00 95.38 216 LEU A C 1
ATOM 1679 O O . LEU A 1 216 ? -7.190 -6.602 15.188 1.00 95.38 216 LEU A O 1
ATOM 1683 N N . SER A 1 217 ? -5.356 -7.766 15.712 1.00 94.88 217 SER A N 1
ATOM 1684 C CA . SER A 1 217 ? -4.649 -6.662 16.344 1.00 94.88 217 SER A CA 1
ATOM 1685 C C . SER A 1 217 ? -4.173 -5.648 15.306 1.00 94.88 217 SER A C 1
ATOM 1687 O O . SER A 1 217 ? -4.102 -5.906 14.099 1.00 94.88 217 SER A O 1
ATOM 1689 N N . ARG A 1 218 ? -3.788 -4.461 15.784 1.00 93.56 218 ARG A N 1
ATOM 1690 C CA . ARG A 1 218 ? -3.175 -3.430 14.937 1.00 93.56 218 ARG A CA 1
ATOM 1691 C C . ARG A 1 218 ? -1.976 -3.961 14.146 1.00 93.56 218 ARG A C 1
ATOM 1693 O O . ARG A 1 218 ? -1.837 -3.620 12.977 1.00 93.56 218 ARG A O 1
ATOM 1700 N N . TRP A 1 219 ? -1.109 -4.751 14.779 1.00 93.25 219 TRP A N 1
ATOM 1701 C CA . TRP A 1 219 ? 0.123 -5.227 14.149 1.00 93.25 219 TRP A CA 1
ATOM 1702 C C . TRP A 1 219 ? -0.138 -6.313 13.116 1.00 93.25 219 TRP A C 1
ATOM 1704 O O . TRP A 1 219 ? 0.396 -6.214 12.020 1.00 93.25 219 TRP A O 1
ATOM 1714 N N . GLU A 1 220 ? -1.010 -7.276 13.410 1.00 96.00 220 GLU A N 1
ATOM 1715 C CA . GLU A 1 220 ? -1.415 -8.302 12.436 1.00 96.00 220 GLU A CA 1
ATOM 1716 C C . GLU A 1 220 ? -2.037 -7.655 11.200 1.00 96.00 220 GLU A C 1
ATOM 1718 O O . GLU A 1 220 ? -1.711 -8.014 10.071 1.00 96.00 220 GLU A O 1
ATOM 1723 N N . ARG A 1 221 ? -2.853 -6.612 11.398 1.00 95.00 221 ARG A N 1
ATOM 1724 C CA . ARG A 1 221 ? -3.424 -5.850 10.288 1.00 95.00 221 ARG A CA 1
ATOM 1725 C C . ARG A 1 221 ? -2.360 -5.090 9.491 1.00 95.00 221 ARG A C 1
ATOM 1727 O O . ARG A 1 221 ? -2.413 -5.120 8.271 1.00 95.00 221 ARG A O 1
ATOM 1734 N N . ILE A 1 222 ? -1.379 -4.461 10.147 1.00 93.38 222 ILE A N 1
ATOM 1735 C CA . ILE A 1 222 ? -0.241 -3.817 9.464 1.00 93.38 222 ILE A CA 1
ATOM 1736 C C . ILE A 1 222 ? 0.564 -4.841 8.656 1.00 93.38 222 ILE A C 1
ATOM 1738 O O . ILE A 1 222 ? 0.876 -4.569 7.502 1.00 93.38 222 ILE A O 1
ATOM 1742 N N . PHE A 1 223 ? 0.884 -6.005 9.227 1.00 95.69 223 PHE A N 1
ATOM 1743 C CA . PHE A 1 223 ? 1.636 -7.050 8.530 1.00 95.69 223 PHE A CA 1
ATOM 1744 C C . PHE A 1 223 ? 0.870 -7.591 7.329 1.00 95.69 223 PHE A C 1
ATOM 1746 O O . PHE A 1 223 ? 1.424 -7.645 6.237 1.00 95.69 223 PHE A O 1
ATOM 1753 N N . MET A 1 224 ? -0.413 -7.912 7.503 1.00 96.06 224 MET A N 1
ATOM 1754 C CA . MET A 1 224 ? -1.291 -8.334 6.413 1.00 96.06 224 MET A CA 1
ATOM 1755 C C . MET A 1 224 ? -1.349 -7.293 5.292 1.00 96.06 224 MET A C 1
ATOM 1757 O O . MET A 1 224 ? -1.279 -7.659 4.123 1.00 96.06 224 MET A O 1
ATOM 1761 N N . THR A 1 225 ? -1.440 -6.008 5.638 1.00 94.50 225 THR A N 1
ATOM 1762 C CA . THR A 1 225 ? -1.490 -4.905 4.672 1.00 94.50 225 THR A CA 1
ATOM 1763 C C . THR A 1 225 ? -0.137 -4.640 3.994 1.00 94.50 225 THR A C 1
ATOM 1765 O O . THR A 1 225 ? -0.106 -4.339 2.815 1.00 94.50 225 THR A O 1
ATOM 1768 N N . LEU A 1 226 ? 1.002 -4.781 4.677 1.00 94.25 226 LEU A N 1
ATOM 1769 C CA . LEU A 1 226 ? 2.324 -4.569 4.059 1.00 94.25 226 LEU A CA 1
ATOM 1770 C C . LEU A 1 226 ? 2.862 -5.788 3.305 1.00 94.25 226 LEU A C 1
ATOM 1772 O O . LEU A 1 226 ? 3.833 -5.654 2.558 1.00 94.25 226 LEU A O 1
ATOM 1776 N N . ALA A 1 227 ? 2.285 -6.971 3.512 1.00 96.25 227 ALA A N 1
ATOM 1777 C CA . ALA A 1 227 ? 2.841 -8.218 3.002 1.00 96.25 227 ALA A CA 1
ATOM 1778 C C . ALA A 1 227 ? 3.098 -8.215 1.484 1.00 96.25 227 ALA A C 1
ATOM 1780 O O . ALA A 1 227 ? 4.219 -8.561 1.105 1.00 96.25 227 ALA A O 1
ATOM 1781 N N . PRO A 1 228 ? 2.170 -7.778 0.608 1.00 95.81 228 PRO A N 1
ATOM 1782 C CA . PRO A 1 228 ? 2.437 -7.751 -0.831 1.00 95.81 228 PRO A CA 1
ATOM 1783 C C . PRO A 1 228 ? 3.594 -6.830 -1.197 1.00 95.81 228 PRO A C 1
ATOM 1785 O O . PRO A 1 228 ? 4.479 -7.208 -1.963 1.00 95.81 228 PRO A O 1
ATOM 1788 N N . SER A 1 229 ? 3.630 -5.644 -0.580 1.00 93.06 229 SER A N 1
ATOM 1789 C CA . SER A 1 229 ? 4.698 -4.669 -0.786 1.00 93.06 229 SER A CA 1
ATOM 1790 C C . SER A 1 229 ? 6.060 -5.276 -0.465 1.00 93.06 229 SER A C 1
ATOM 1792 O O . SER A 1 229 ? 6.985 -5.139 -1.258 1.00 93.06 229 SER A O 1
ATOM 1794 N N . ILE A 1 230 ? 6.177 -5.990 0.656 1.00 91.06 230 ILE A N 1
ATOM 1795 C CA . ILE A 1 230 ? 7.427 -6.626 1.083 1.00 91.06 230 ILE A CA 1
ATOM 1796 C C . ILE A 1 230 ? 7.782 -7.796 0.159 1.00 91.06 230 ILE A C 1
ATOM 1798 O O . ILE A 1 230 ? 8.881 -7.825 -0.389 1.00 91.06 230 ILE A O 1
ATOM 1802 N N . VAL A 1 231 ? 6.864 -8.744 -0.040 1.00 95.75 231 VAL A N 1
ATOM 1803 C CA . VAL A 1 231 ? 7.127 -9.988 -0.780 1.00 95.75 231 VAL A CA 1
ATOM 1804 C C . VAL A 1 231 ? 7.465 -9.704 -2.242 1.00 95.75 231 VAL A C 1
ATOM 1806 O O . VAL A 1 231 ? 8.482 -10.186 -2.741 1.00 95.75 231 VAL A O 1
ATOM 1809 N N . ILE A 1 232 ? 6.654 -8.894 -2.927 1.00 94.00 232 ILE A N 1
ATOM 1810 C CA . ILE A 1 232 ? 6.847 -8.608 -4.353 1.00 94.00 232 ILE A CA 1
ATOM 1811 C C . ILE A 1 232 ? 8.095 -7.746 -4.557 1.00 94.00 232 ILE A C 1
ATOM 1813 O O . ILE A 1 232 ? 8.896 -8.044 -5.441 1.00 94.00 232 ILE A O 1
ATOM 1817 N N . THR A 1 233 ? 8.320 -6.732 -3.712 1.00 89.94 233 THR A N 1
ATOM 1818 C CA . THR A 1 233 ? 9.515 -5.882 -3.837 1.00 89.94 233 THR A CA 1
ATOM 1819 C C . THR A 1 233 ? 10.789 -6.677 -3.605 1.00 89.94 233 THR A C 1
ATOM 1821 O O . THR A 1 233 ? 11.698 -6.600 -4.423 1.00 89.94 233 THR A O 1
ATOM 1824 N N . LEU A 1 234 ? 10.860 -7.490 -2.546 1.00 90.56 234 LEU A N 1
ATOM 1825 C CA . LEU A 1 234 ? 12.041 -8.318 -2.283 1.00 90.56 234 LEU A CA 1
ATOM 1826 C C . LEU A 1 234 ? 12.295 -9.358 -3.382 1.00 90.56 234 LEU A C 1
ATOM 1828 O O . LEU A 1 234 ? 13.442 -9.741 -3.590 1.00 90.56 234 LEU A O 1
ATOM 1832 N N . SER A 1 235 ? 11.251 -9.788 -4.095 1.00 93.75 235 SER A N 1
ATOM 1833 C CA . SER A 1 235 ? 11.375 -10.741 -5.202 1.00 93.75 235 SER A CA 1
ATOM 1834 C C . SER A 1 235 ? 11.843 -10.081 -6.503 1.00 93.75 235 SER A C 1
ATOM 1836 O O . SER A 1 235 ? 12.679 -10.641 -7.207 1.00 93.75 235 SER A O 1
ATOM 1838 N N . LEU A 1 236 ? 11.325 -8.893 -6.835 1.00 90.31 236 LEU A N 1
ATOM 1839 C CA . LEU A 1 236 ? 11.607 -8.218 -8.109 1.00 90.31 236 LEU A CA 1
ATOM 1840 C C . LEU A 1 236 ? 12.805 -7.263 -8.050 1.00 90.31 236 LEU A C 1
ATOM 1842 O O . LEU A 1 236 ? 13.458 -7.048 -9.067 1.00 90.31 236 LEU A O 1
ATOM 1846 N N . LEU A 1 237 ? 13.133 -6.709 -6.881 1.00 87.06 237 LEU A N 1
ATOM 1847 C CA . LEU A 1 237 ? 14.256 -5.781 -6.732 1.00 87.06 237 LEU A CA 1
ATOM 1848 C C . LEU A 1 237 ? 15.604 -6.406 -7.147 1.00 87.06 237 LEU A C 1
ATOM 1850 O O . LEU A 1 237 ? 16.332 -5.750 -7.888 1.00 87.06 237 LEU A O 1
ATOM 1854 N N . PRO A 1 238 ? 15.942 -7.661 -6.779 1.00 89.81 238 PRO A N 1
ATOM 1855 C CA . PRO A 1 238 ? 17.160 -8.308 -7.271 1.00 89.81 238 PRO A CA 1
ATOM 1856 C C . PRO A 1 238 ? 17.179 -8.490 -8.796 1.00 89.81 238 PRO A C 1
ATOM 1858 O O . PRO A 1 238 ? 18.240 -8.405 -9.410 1.00 89.81 238 PRO A O 1
ATOM 1861 N N . ALA A 1 239 ? 16.015 -8.701 -9.420 1.00 89.75 239 ALA A N 1
ATOM 1862 C CA . ALA A 1 239 ? 15.905 -8.905 -10.864 1.00 89.75 239 ALA A CA 1
ATOM 1863 C C . ALA A 1 239 ? 16.233 -7.639 -11.679 1.00 89.75 239 ALA A C 1
ATOM 1865 O O . ALA A 1 239 ? 16.624 -7.757 -12.838 1.00 89.75 239 ALA A O 1
ATOM 1866 N N . LEU A 1 240 ? 16.172 -6.445 -11.071 1.00 81.38 240 LEU A N 1
ATOM 1867 C CA . LEU A 1 240 ? 16.631 -5.203 -11.708 1.00 81.38 240 LEU A CA 1
ATOM 1868 C C . LEU A 1 240 ? 18.144 -5.163 -11.963 1.00 81.38 240 LEU A C 1
ATOM 1870 O O . LEU A 1 240 ? 18.599 -4.364 -12.775 1.00 81.38 240 LEU A O 1
ATOM 1874 N N . PHE A 1 241 ? 18.926 -6.008 -11.290 1.00 84.25 241 PHE A N 1
ATOM 1875 C CA . PHE A 1 241 ? 20.384 -6.051 -11.43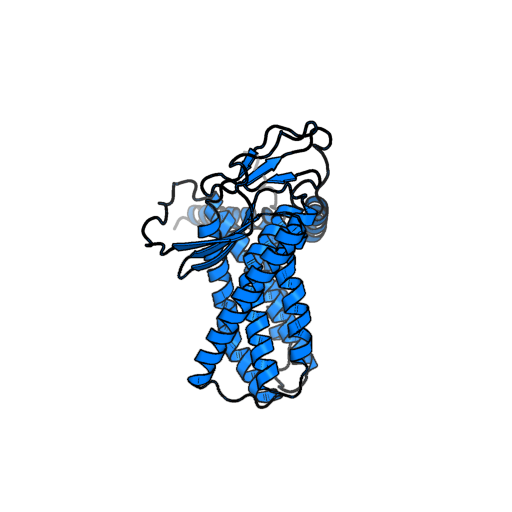5 1.00 84.25 241 PHE A CA 1
ATOM 1876 C C . PHE A 1 241 ? 20.859 -7.134 -12.415 1.00 84.25 241 PHE A C 1
ATOM 1878 O O . PHE A 1 241 ? 22.053 -7.424 -12.485 1.00 84.25 241 PHE A O 1
ATOM 1885 N N . HIS A 1 242 ? 19.943 -7.757 -13.159 1.00 84.81 242 HIS A N 1
ATOM 1886 C CA . HIS A 1 242 ? 20.285 -8.780 -14.142 1.00 84.81 242 HIS A CA 1
ATOM 1887 C C . HIS A 1 242 ? 20.753 -8.161 -15.470 1.00 84.81 242 HIS A C 1
ATOM 1889 O O . HIS A 1 242 ? 20.344 -7.066 -15.838 1.00 84.81 242 HIS A O 1
ATOM 1895 N N . ALA A 1 243 ? 21.580 -8.882 -16.232 1.00 76.88 243 ALA A N 1
ATOM 1896 C CA . ALA A 1 243 ? 22.069 -8.422 -17.539 1.00 76.88 243 ALA A CA 1
ATOM 1897 C C . ALA A 1 243 ? 21.035 -8.561 -18.678 1.00 76.88 243 ALA A C 1
ATOM 1899 O O . ALA A 1 243 ? 21.267 -8.089 -19.787 1.00 76.88 243 ALA A O 1
ATOM 1900 N N . ASP A 1 244 ? 19.909 -9.229 -18.417 1.00 84.38 244 ASP A N 1
ATOM 1901 C CA . ASP A 1 244 ? 18.861 -9.459 -19.414 1.00 84.38 244 ASP A CA 1
ATOM 1902 C C . ASP A 1 244 ? 17.855 -8.302 -19.383 1.00 84.38 244 ASP A C 1
ATOM 1904 O O . ASP A 1 244 ? 17.081 -8.169 -18.432 1.00 84.38 244 ASP A O 1
ATOM 1908 N N . GLY A 1 245 ? 17.855 -7.479 -20.435 1.00 78.56 245 GLY A N 1
ATOM 1909 C CA . GLY A 1 245 ? 16.986 -6.309 -20.550 1.00 78.56 245 GLY A CA 1
ATOM 1910 C C . GLY A 1 245 ? 15.487 -6.624 -20.459 1.00 78.56 245 GLY A C 1
ATOM 1911 O O . GLY A 1 245 ? 14.725 -5.790 -19.961 1.00 78.56 245 GLY A O 1
ATOM 1912 N N . TRP A 1 246 ? 15.048 -7.824 -20.861 1.00 83.81 246 TRP A N 1
ATOM 1913 C CA . TRP A 1 246 ? 13.647 -8.237 -20.717 1.00 83.81 246 TRP A CA 1
ATOM 1914 C C . TRP A 1 246 ? 13.283 -8.530 -19.268 1.00 83.81 246 TRP A C 1
ATOM 1916 O O . TRP A 1 246 ? 12.230 -8.099 -18.797 1.00 83.81 246 TRP A O 1
ATOM 1926 N N . LEU A 1 247 ? 14.158 -9.221 -18.537 1.00 86.75 247 LEU A N 1
ATOM 1927 C CA . LEU A 1 247 ? 13.929 -9.499 -17.121 1.00 86.75 247 LEU A CA 1
ATOM 1928 C C . LEU A 1 247 ? 13.879 -8.200 -16.314 1.00 86.75 247 LEU A C 1
ATOM 1930 O O . LEU A 1 247 ? 12.985 -8.024 -15.487 1.00 86.75 247 LEU A O 1
ATOM 1934 N N . VAL A 1 248 ? 14.789 -7.267 -16.601 1.00 82.81 248 VAL A N 1
ATOM 1935 C CA . VAL A 1 248 ? 14.817 -5.952 -15.953 1.00 82.81 248 VAL A CA 1
ATOM 1936 C C . VAL A 1 248 ? 13.548 -5.155 -16.270 1.00 82.81 248 VAL A C 1
ATOM 1938 O O . VAL A 1 248 ? 12.953 -4.570 -15.367 1.00 82.81 248 VAL A O 1
ATOM 1941 N N . THR A 1 249 ? 13.081 -5.191 -17.520 1.00 82.69 249 THR A N 1
ATOM 1942 C CA . THR A 1 249 ? 11.802 -4.597 -17.941 1.00 82.69 249 THR A CA 1
ATOM 1943 C C . THR A 1 249 ? 10.630 -5.147 -17.132 1.00 82.69 249 THR A C 1
ATOM 1945 O O . THR A 1 249 ? 9.867 -4.383 -16.541 1.00 82.69 249 THR A O 1
ATOM 1948 N N . VAL A 1 250 ? 10.489 -6.474 -17.075 1.00 89.69 250 VAL A N 1
ATOM 1949 C CA . VAL A 1 250 ? 9.391 -7.139 -16.361 1.00 89.69 250 VAL A CA 1
ATOM 1950 C C . VAL A 1 250 ? 9.449 -6.827 -14.870 1.00 89.69 250 VAL A C 1
ATOM 1952 O O . VAL A 1 250 ? 8.422 -6.508 -14.270 1.00 89.69 250 VAL A O 1
ATOM 1955 N N . ALA A 1 251 ? 10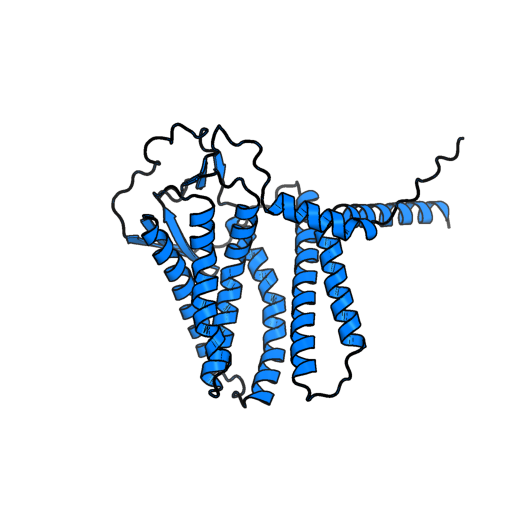.642 -6.870 -14.276 1.00 88.62 251 ALA A N 1
ATOM 1956 C CA . ALA A 1 251 ? 10.850 -6.542 -12.874 1.00 88.62 251 ALA A CA 1
ATOM 1957 C C . ALA A 1 251 ? 10.486 -5.084 -12.573 1.00 88.62 251 ALA A C 1
ATOM 1959 O O . ALA A 1 251 ? 9.777 -4.822 -11.602 1.00 88.62 251 ALA A O 1
ATOM 1960 N N . PHE A 1 252 ? 10.884 -4.145 -13.433 1.00 85.12 252 PHE A N 1
ATOM 1961 C CA . PHE A 1 252 ? 10.533 -2.735 -13.295 1.00 85.12 252 PHE A CA 1
ATOM 1962 C C . PHE A 1 252 ? 9.023 -2.514 -13.396 1.00 85.12 252 PHE A C 1
ATOM 1964 O O . PHE A 1 252 ? 8.430 -1.916 -12.498 1.00 85.12 252 PHE A O 1
ATOM 1971 N N . CYS A 1 253 ? 8.381 -3.032 -14.446 1.00 84.69 253 CYS A N 1
ATOM 1972 C CA . CYS A 1 253 ? 6.933 -2.934 -14.608 1.00 84.69 253 CYS A CA 1
ATOM 1973 C C . CYS A 1 253 ? 6.200 -3.569 -13.420 1.00 84.69 253 CYS A C 1
ATOM 1975 O O . CYS A 1 253 ? 5.242 -2.997 -12.907 1.00 84.69 253 CYS A O 1
ATOM 1977 N N . GLY A 1 254 ? 6.668 -4.716 -12.929 1.00 89.94 254 GLY A N 1
ATOM 1978 C CA . GLY A 1 254 ? 6.071 -5.366 -11.770 1.00 89.94 254 GLY A CA 1
ATOM 1979 C C . GLY A 1 254 ? 6.215 -4.549 -10.487 1.00 89.94 254 GLY A C 1
ATOM 1980 O O . GLY A 1 254 ? 5.240 -4.381 -9.758 1.00 89.94 254 GLY A O 1
ATOM 1981 N N . LEU A 1 255 ? 7.388 -3.967 -10.230 1.00 86.19 255 LEU A N 1
ATOM 1982 C CA . LEU A 1 255 ? 7.603 -3.062 -9.097 1.00 86.19 255 LEU A CA 1
ATOM 1983 C C . LEU A 1 255 ? 6.731 -1.809 -9.197 1.00 86.19 255 LEU A C 1
ATOM 1985 O O . LEU A 1 255 ? 6.167 -1.375 -8.191 1.00 86.19 255 LEU A O 1
ATOM 1989 N N . LEU A 1 256 ? 6.572 -1.261 -10.400 1.00 84.69 256 LEU A N 1
ATOM 1990 C CA . LEU A 1 256 ? 5.696 -0.128 -10.676 1.00 84.69 256 LEU A CA 1
ATOM 1991 C C . LEU A 1 256 ? 4.240 -0.452 -10.314 1.00 84.69 256 LEU A C 1
ATOM 1993 O O . LEU A 1 256 ? 3.638 0.257 -9.509 1.00 84.69 256 LEU A O 1
ATOM 1997 N N . PHE A 1 257 ? 3.680 -1.537 -10.855 1.00 85.19 257 PHE A N 1
ATOM 1998 C CA . PHE A 1 257 ? 2.303 -1.946 -10.559 1.00 85.19 257 PHE A CA 1
ATOM 1999 C C . PHE A 1 257 ? 2.100 -2.306 -9.088 1.00 85.19 257 PHE A C 1
ATOM 2001 O O . PHE A 1 257 ? 1.076 -1.951 -8.507 1.00 85.19 257 PHE A O 1
ATOM 2008 N N . ASN A 1 258 ? 3.086 -2.945 -8.456 1.00 90.81 258 ASN A N 1
ATOM 2009 C CA . ASN A 1 258 ? 3.040 -3.228 -7.027 1.00 90.81 258 ASN A CA 1
ATOM 2010 C C . ASN A 1 258 ? 3.022 -1.938 -6.197 1.00 90.81 258 ASN A C 1
ATOM 2012 O O . ASN A 1 258 ? 2.245 -1.828 -5.255 1.00 90.81 258 ASN A O 1
ATOM 2016 N N . THR A 1 259 ? 3.831 -0.944 -6.572 1.00 84.56 259 THR A N 1
ATOM 2017 C CA . THR A 1 259 ? 3.863 0.370 -5.911 1.00 84.56 259 THR A CA 1
ATOM 2018 C C . THR A 1 259 ? 2.514 1.073 -6.024 1.00 84.56 259 THR A C 1
ATOM 2020 O O . THR A 1 259 ? 2.034 1.640 -5.047 1.00 84.56 259 THR A O 1
ATOM 2023 N N . ILE A 1 260 ? 1.880 0.994 -7.196 1.00 82.12 260 ILE A N 1
ATOM 2024 C CA . ILE A 1 260 ? 0.539 1.536 -7.438 1.00 82.12 260 ILE A CA 1
ATOM 2025 C C . ILE A 1 260 ? -0.498 0.853 -6.537 1.00 82.12 260 ILE A C 1
ATOM 2027 O O . ILE A 1 260 ? -1.260 1.544 -5.859 1.00 82.12 260 ILE A O 1
ATOM 2031 N N . GLY A 1 261 ? -0.510 -0.485 -6.491 1.00 82.81 261 GLY A N 1
ATOM 2032 C CA . GLY A 1 261 ? -1.410 -1.251 -5.619 1.00 82.81 261 GLY A CA 1
ATOM 2033 C C . GLY A 1 261 ? -1.198 -0.935 -4.135 1.00 82.81 261 GLY A C 1
ATOM 2034 O O . GLY A 1 261 ? -2.153 -0.723 -3.392 1.00 82.81 261 GLY A O 1
ATOM 2035 N N . ALA A 1 262 ? 0.061 -0.757 -3.732 1.00 87.94 262 ALA A N 1
ATOM 2036 C CA . ALA A 1 262 ? 0.457 -0.480 -2.358 1.00 87.94 262 ALA A CA 1
ATOM 2037 C C . ALA A 1 262 ? 0.066 0.916 -1.837 1.00 87.94 262 ALA A C 1
ATOM 2039 O O . ALA A 1 262 ? 0.221 1.184 -0.643 1.00 87.94 262 ALA A O 1
ATOM 2040 N N . VAL A 1 263 ? -0.425 1.840 -2.673 1.00 82.56 263 VAL A N 1
ATOM 2041 C CA . VAL A 1 263 ? -0.767 3.201 -2.218 1.00 82.56 263 VAL A CA 1
ATOM 2042 C C . VAL A 1 263 ? -1.833 3.170 -1.118 1.00 82.56 263 VAL A C 1
ATOM 2044 O O . VAL A 1 263 ? -1.679 3.837 -0.088 1.00 82.56 263 VAL A O 1
ATOM 2047 N N . ASP A 1 264 ? -2.911 2.395 -1.294 1.00 81.75 264 ASP A N 1
ATOM 2048 C CA . ASP A 1 264 ? -3.958 2.315 -0.267 1.00 81.75 264 ASP A CA 1
ATOM 2049 C C . ASP A 1 264 ? -3.513 1.500 0.955 1.00 81.75 264 ASP A C 1
ATOM 2051 O O . ASP A 1 264 ? -3.919 1.816 2.081 1.00 81.75 264 ASP A O 1
ATOM 2055 N N . ASP A 1 265 ? -2.608 0.540 0.763 1.00 90.44 265 ASP A N 1
ATOM 2056 C CA . ASP A 1 265 ? -1.983 -0.230 1.838 1.00 90.44 265 ASP A CA 1
ATOM 2057 C C . ASP A 1 265 ? -1.129 0.648 2.741 1.00 90.44 265 ASP A C 1
ATOM 2059 O O . ASP A 1 265 ? -1.362 0.716 3.948 1.00 90.44 265 ASP A O 1
ATOM 2063 N N . LEU A 1 266 ? -0.176 1.385 2.169 1.00 85.31 266 LEU A N 1
ATOM 2064 C CA . LEU A 1 266 ? 0.709 2.286 2.907 1.00 85.31 266 LEU A CA 1
ATOM 2065 C C . LEU A 1 266 ? -0.090 3.362 3.638 1.00 85.31 266 LEU A C 1
ATOM 2067 O O . LEU A 1 266 ? 0.199 3.690 4.791 1.00 85.31 266 LEU A O 1
ATOM 2071 N N . ARG A 1 267 ? -1.152 3.875 3.012 1.00 81.44 267 ARG A N 1
ATOM 2072 C CA . ARG A 1 267 ? -2.078 4.817 3.646 1.00 81.44 267 ARG A CA 1
ATOM 2073 C C . ARG A 1 267 ? -2.850 4.169 4.798 1.00 81.44 267 ARG A C 1
ATOM 2075 O O . ARG A 1 267 ? -3.053 4.802 5.837 1.00 81.44 267 ARG A O 1
ATOM 2082 N N . SER A 1 268 ? -3.293 2.925 4.638 1.00 86.00 268 SER A N 1
ATOM 2083 C CA . SER A 1 268 ? -3.975 2.159 5.686 1.00 86.00 268 SER A CA 1
ATOM 2084 C C . SER A 1 268 ? -3.041 1.846 6.850 1.00 86.00 268 SER A C 1
ATOM 2086 O O . SER A 1 268 ? -3.432 2.018 8.002 1.00 86.00 268 SER A O 1
ATOM 2088 N N . VAL A 1 269 ? -1.786 1.502 6.572 1.00 87.06 269 VAL A N 1
ATOM 2089 C CA . VAL A 1 269 ? -0.720 1.336 7.566 1.00 87.06 269 VAL A CA 1
ATOM 2090 C C . VAL A 1 269 ? -0.463 2.650 8.283 1.00 87.06 269 VAL A C 1
ATOM 2092 O O . VAL A 1 269 ? -0.471 2.676 9.508 1.00 87.06 269 VAL A O 1
ATOM 2095 N N . TRP A 1 270 ? -0.326 3.761 7.560 1.00 83.69 270 TRP A N 1
ATOM 2096 C CA . TRP A 1 270 ? -0.181 5.090 8.153 1.00 83.69 270 TRP A CA 1
ATOM 2097 C C . TRP A 1 270 ? -1.342 5.425 9.091 1.00 83.69 270 TRP A C 1
ATOM 2099 O O . TRP A 1 270 ? -1.112 5.890 10.207 1.00 83.69 270 TRP A O 1
ATOM 2109 N N . TYR A 1 271 ? -2.583 5.132 8.688 1.00 84.06 271 TYR A N 1
ATOM 2110 C CA . TYR A 1 271 ? -3.747 5.284 9.560 1.00 84.06 271 TYR A CA 1
ATOM 2111 C C . TYR A 1 271 ? -3.654 4.378 10.789 1.00 84.06 271 TYR A C 1
ATOM 2113 O O . TYR A 1 271 ? -3.874 4.843 11.904 1.00 84.06 271 TYR A O 1
ATOM 2121 N N . LEU A 1 272 ? -3.298 3.104 10.616 1.00 86.62 272 LEU A N 1
ATOM 2122 C CA . LEU A 1 272 ? -3.121 2.170 11.726 1.00 86.62 272 LEU A CA 1
ATOM 2123 C C . LEU A 1 272 ? -2.021 2.646 12.679 1.00 86.62 272 LEU A C 1
ATOM 2125 O O . LEU A 1 272 ? -2.189 2.550 13.885 1.00 86.62 272 LEU A O 1
ATOM 2129 N N . LEU A 1 273 ? -0.943 3.255 12.197 1.00 85.31 273 LEU A N 1
ATOM 2130 C CA . LEU A 1 273 ? 0.100 3.831 13.051 1.00 85.31 273 LEU A CA 1
ATOM 2131 C C . LEU A 1 273 ? -0.390 5.034 13.881 1.00 85.31 273 LEU A C 1
ATOM 2133 O O . LEU A 1 273 ? 0.197 5.320 14.928 1.00 85.31 273 LEU A O 1
ATOM 2137 N N . LYS A 1 274 ? -1.481 5.695 13.464 1.00 80.12 274 LYS A N 1
ATOM 2138 C CA . LYS A 1 274 ? -2.147 6.780 14.209 1.00 80.12 274 LYS A CA 1
ATOM 2139 C C . LYS A 1 274 ? -3.068 6.305 15.323 1.00 80.12 274 LYS A C 1
ATOM 2141 O O . LYS A 1 274 ? -3.656 7.134 16.008 1.00 80.12 274 LYS A O 1
ATOM 2146 N N . VAL A 1 275 ? -3.296 5.004 15.458 1.00 83.00 275 VAL A N 1
ATOM 2147 C CA . VAL A 1 275 ? -4.254 4.485 16.436 1.00 83.00 275 VAL A CA 1
ATOM 2148 C C . VAL A 1 275 ? -3.552 3.722 17.559 1.00 83.00 275 VAL A C 1
ATOM 2150 O O . VAL A 1 275 ? -2.476 3.158 17.330 1.00 83.00 275 VAL A O 1
ATOM 2153 N N . PRO A 1 276 ? -4.147 3.646 18.762 1.00 84.44 276 PRO A N 1
ATOM 2154 C CA . PRO A 1 276 ? -3.640 2.811 19.847 1.00 84.44 276 PRO A CA 1
ATOM 2155 C C . PRO A 1 276 ? -3.391 1.362 19.410 1.00 84.44 276 PRO A C 1
ATOM 2157 O O . PRO A 1 276 ? -4.184 0.776 18.667 1.00 84.44 276 PRO A O 1
ATOM 2160 N N . SER A 1 277 ? -2.294 0.761 19.883 1.00 85.62 277 SER A N 1
ATOM 2161 C CA . SER A 1 277 ? -1.964 -0.654 19.623 1.00 85.62 277 SER A CA 1
ATOM 2162 C C . SER A 1 277 ? -2.956 -1.625 20.243 1.00 85.62 277 SER A C 1
ATOM 2164 O O . SER A 1 277 ? -3.034 -2.770 19.815 1.00 85.62 277 SER A O 1
ATOM 2166 N N . SER A 1 278 ? -3.698 -1.165 21.247 1.00 88.38 278 SER A N 1
ATOM 2167 C CA . SER A 1 278 ? -4.684 -1.938 21.988 1.00 88.38 278 SER A CA 1
ATOM 2168 C C . SER A 1 278 ? -5.983 -2.190 21.229 1.00 88.38 278 SER A C 1
ATOM 2170 O O . SER A 1 278 ? -6.834 -2.902 21.751 1.00 88.38 278 SER A O 1
ATOM 2172 N N . ARG A 1 279 ? -6.155 -1.624 20.026 1.00 91.88 279 ARG A N 1
ATOM 2173 C CA . ARG A 1 279 ? -7.352 -1.837 19.207 1.00 91.88 279 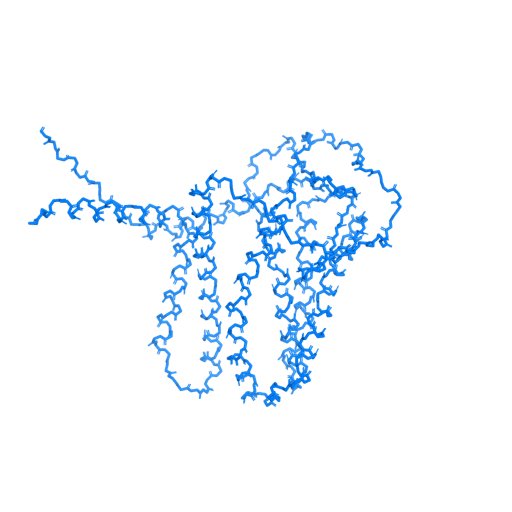ARG A CA 1
ATOM 2174 C C . ARG A 1 279 ? -7.384 -3.223 18.576 1.00 91.88 279 ARG A C 1
ATOM 2176 O O . ARG A 1 279 ? -6.382 -3.674 18.017 1.00 91.88 279 ARG A O 1
ATOM 2183 N N . LEU A 1 280 ? -8.573 -3.823 18.584 1.00 94.50 280 LEU A N 1
ATOM 2184 C CA . LEU A 1 280 ? -8.906 -4.989 17.767 1.00 94.50 280 LEU A CA 1
ATOM 2185 C C . LEU A 1 280 ? -9.825 -4.586 16.613 1.00 94.50 280 LEU A C 1
ATOM 2187 O O . LEU A 1 280 ? -10.698 -3.726 16.755 1.00 94.50 280 LEU A O 1
ATOM 2191 N N . TYR A 1 281 ? -9.620 -5.228 15.472 1.00 94.56 281 TYR A N 1
ATOM 2192 C CA . TYR A 1 281 ? -10.368 -5.029 14.241 1.00 94.56 281 TYR A CA 1
ATOM 2193 C C . TYR A 1 281 ? -11.096 -6.317 13.897 1.00 94.56 281 TYR A C 1
ATOM 2195 O O . TYR A 1 281 ? -10.474 -7.373 13.823 1.00 94.56 281 TYR A O 1
ATOM 2203 N N . TYR A 1 282 ? -12.396 -6.223 13.642 1.00 93.62 282 TYR A N 1
ATOM 2204 C CA . TYR A 1 282 ? -13.190 -7.341 13.156 1.00 93.62 282 TYR A CA 1
ATOM 2205 C C . TYR A 1 282 ? -13.905 -6.936 11.874 1.00 93.62 282 TYR A C 1
ATOM 2207 O O . TYR A 1 282 ? -14.579 -5.906 11.811 1.00 93.62 282 TYR A O 1
ATOM 2215 N N . THR A 1 283 ? -13.765 -7.761 10.844 1.00 91.06 283 THR A N 1
ATOM 2216 C CA . THR A 1 283 ? -14.478 -7.569 9.581 1.00 91.06 283 THR A CA 1
ATOM 2217 C C . THR A 1 283 ? -15.536 -8.652 9.458 1.00 91.06 283 THR A C 1
ATOM 2219 O O . THR A 1 283 ? -15.218 -9.841 9.478 1.00 91.06 283 THR A O 1
ATOM 2222 N N . SER A 1 284 ? -16.800 -8.242 9.343 1.00 86.62 284 SER A N 1
ATOM 2223 C CA . SER A 1 284 ? -17.898 -9.182 9.119 1.00 86.62 284 SER A CA 1
ATOM 2224 C C . SER A 1 284 ? -17.805 -9.803 7.723 1.00 86.62 284 SER A C 1
ATOM 2226 O O . SER A 1 284 ? -17.406 -9.142 6.752 1.00 86.62 284 SER A O 1
ATOM 2228 N N . SER A 1 285 ? -18.206 -11.073 7.642 1.00 83.00 285 SER A N 1
ATOM 2229 C CA . SER A 1 285 ? -18.400 -11.813 6.394 1.00 83.00 285 SER A CA 1
ATOM 2230 C C . SER A 1 285 ? -19.553 -11.244 5.566 1.00 83.00 285 SER A C 1
ATOM 2232 O O . SER A 1 285 ? -19.557 -11.381 4.342 1.00 83.00 285 SER A O 1
ATOM 2234 N N . ASN A 1 286 ? -20.516 -10.573 6.211 1.00 81.19 286 ASN A N 1
ATOM 2235 C CA . ASN A 1 286 ? -21.572 -9.865 5.513 1.00 81.19 286 ASN A CA 1
ATOM 2236 C C . ASN A 1 286 ? -21.051 -8.508 5.031 1.00 81.19 286 ASN A C 1
ATOM 2238 O O . ASN A 1 286 ? -20.541 -7.681 5.792 1.00 81.19 286 ASN A O 1
ATOM 2242 N N . ARG A 1 287 ? -21.179 -8.306 3.721 1.00 70.81 287 ARG A N 1
ATOM 2243 C CA . ARG A 1 287 ? -20.574 -7.206 2.995 1.00 70.81 287 ARG A CA 1
ATOM 2244 C C . ARG A 1 287 ? -21.051 -5.842 3.473 1.00 70.81 287 ARG A C 1
ATOM 2246 O O . ARG A 1 287 ? -20.239 -4.915 3.556 1.00 70.81 287 ARG A O 1
ATOM 2253 N N . ASP A 1 288 ? -22.340 -5.757 3.759 1.00 78.25 288 ASP A N 1
ATOM 2254 C CA . ASP A 1 288 ? -23.024 -4.506 4.073 1.00 78.25 288 ASP A CA 1
ATOM 2255 C C . ASP A 1 288 ? -22.710 -4.026 5.487 1.00 78.25 288 ASP A C 1
ATOM 2257 O O . ASP A 1 288 ? -22.948 -2.866 5.819 1.00 78.25 288 ASP A O 1
ATOM 2261 N N . HIS A 1 289 ? -22.096 -4.887 6.303 1.00 79.44 289 HIS A N 1
ATOM 2262 C CA . HIS A 1 289 ? -21.629 -4.476 7.609 1.00 79.44 289 HIS A CA 1
ATOM 2263 C C . HIS A 1 289 ? -20.276 -3.765 7.510 1.00 79.44 289 HIS A C 1
ATOM 2265 O O . HIS A 1 289 ? -19.355 -4.239 6.823 1.00 79.44 289 HIS A O 1
ATOM 2271 N N . PRO A 1 290 ? -20.139 -2.638 8.223 1.00 83.81 290 PRO A N 1
ATOM 2272 C CA . PRO A 1 290 ? -18.880 -1.931 8.354 1.00 83.81 290 PRO A CA 1
ATOM 2273 C C . PRO A 1 290 ? -17.853 -2.768 9.120 1.00 83.81 290 PRO A C 1
ATOM 2275 O O . PRO A 1 290 ? -18.163 -3.766 9.774 1.00 83.81 290 PRO A O 1
ATOM 2278 N N . MET A 1 291 ? -16.596 -2.336 9.053 1.00 89.56 291 MET A N 1
ATOM 2279 C CA . MET A 1 291 ? -15.566 -2.885 9.926 1.00 89.56 291 MET A CA 1
ATOM 2280 C C . MET A 1 291 ? -15.853 -2.442 11.362 1.00 89.56 291 MET A C 1
ATOM 2282 O O . MET A 1 291 ? -16.052 -1.251 11.618 1.00 89.56 291 MET A O 1
ATOM 2286 N N . LEU A 1 292 ? -15.828 -3.389 12.293 1.00 91.94 292 LEU A N 1
ATOM 2287 C CA . LEU A 1 292 ? -15.984 -3.134 13.717 1.00 91.94 292 LEU A CA 1
ATOM 2288 C C . LEU A 1 292 ? -14.610 -2.893 14.345 1.00 91.94 292 LEU A C 1
ATOM 2290 O O . LEU A 1 292 ? -13.655 -3.634 14.095 1.00 91.94 292 LEU A O 1
ATOM 2294 N N . VAL A 1 293 ? -14.506 -1.847 15.159 1.00 92.56 293 VAL A N 1
ATOM 2295 C CA . VAL A 1 293 ? -13.282 -1.493 15.885 1.00 92.56 293 VAL A CA 1
ATOM 2296 C C . VAL A 1 293 ? -13.567 -1.490 17.377 1.00 92.56 293 VAL A C 1
ATOM 2298 O O . VAL A 1 293 ? -14.487 -0.814 17.833 1.00 92.56 293 VAL A O 1
ATOM 2301 N N . TYR A 1 294 ? -12.745 -2.218 18.126 1.00 92.50 294 TYR A N 1
ATOM 2302 C CA . TYR A 1 294 ? -12.871 -2.392 19.566 1.00 92.50 294 TYR A CA 1
ATOM 2303 C C . TYR A 1 294 ? -11.724 -1.670 20.267 1.00 92.50 294 TYR A C 1
ATOM 2305 O O . TYR A 1 294 ? -10.552 -1.966 20.020 1.00 92.50 294 TYR A O 1
ATOM 2313 N N . ASP A 1 295 ? -12.061 -0.741 21.157 1.00 90.81 295 ASP A N 1
ATOM 2314 C CA . ASP A 1 295 ? -11.106 -0.035 22.011 1.00 90.81 295 ASP A CA 1
ATOM 2315 C C . ASP A 1 295 ? -10.984 -0.747 23.364 1.00 90.81 295 ASP A C 1
ATOM 2317 O O . ASP A 1 295 ? -11.995 -1.045 24.003 1.00 90.81 295 ASP A O 1
ATOM 2321 N N . ARG A 1 296 ? -9.757 -1.018 23.821 1.00 89.44 296 ARG A N 1
ATOM 2322 C CA . ARG A 1 296 ? -9.516 -1.632 25.136 1.00 89.44 296 ARG A CA 1
ATOM 2323 C C . ARG A 1 296 ? -9.814 -0.633 26.259 1.00 89.44 296 ARG A C 1
ATOM 2325 O O . ARG A 1 296 ? -9.386 0.518 26.191 1.00 89.44 296 ARG A O 1
ATOM 2332 N N . LEU A 1 297 ? -10.484 -1.080 27.323 1.00 85.31 297 LEU A N 1
ATOM 2333 C CA . LEU A 1 297 ? -10.903 -0.222 28.442 1.00 85.31 297 LEU A CA 1
ATOM 2334 C C . LEU A 1 297 ? -9.733 0.421 29.208 1.00 85.31 297 LEU A C 1
ATOM 2336 O O . LEU A 1 297 ? -9.862 1.545 29.682 1.00 85.31 297 LEU A O 1
ATOM 2340 N N . SER A 1 298 ? -8.595 -0.270 29.316 1.00 77.94 298 SER A N 1
ATOM 2341 C CA . SER A 1 298 ? -7.482 0.092 30.207 1.00 77.94 298 SER A CA 1
ATOM 2342 C C . SER A 1 298 ? -6.403 1.006 29.609 1.00 77.94 298 SER A C 1
ATOM 2344 O O . SER A 1 298 ? -5.459 1.356 30.310 1.00 77.94 298 SER A O 1
ATOM 2346 N N . GLN A 1 299 ? -6.489 1.388 28.329 1.00 69.94 299 GLN A N 1
ATOM 2347 C CA . GLN A 1 299 ? -5.417 2.124 27.634 1.00 69.94 299 GLN A CA 1
ATOM 2348 C C . GLN A 1 299 ? -5.947 3.297 26.799 1.00 69.94 299 GLN A C 1
ATOM 2350 O O . GLN A 1 299 ? -5.715 3.356 25.592 1.00 69.94 299 GLN A O 1
ATOM 2355 N N . LEU A 1 300 ? -6.654 4.236 27.437 1.00 59.19 300 LEU A N 1
ATOM 2356 C CA . LEU A 1 300 ? -7.145 5.435 26.746 1.00 59.19 300 LEU A CA 1
ATOM 2357 C C . LEU A 1 300 ? -6.022 6.389 26.302 1.00 59.19 300 LEU A C 1
ATOM 2359 O O . LEU A 1 300 ? -6.155 7.003 25.249 1.00 59.19 300 LEU A O 1
ATOM 2363 N N . ASP A 1 301 ? -4.910 6.444 27.040 1.00 59.50 301 ASP A N 1
ATOM 2364 C CA . ASP A 1 301 ? -3.881 7.483 26.865 1.00 59.50 301 ASP A CA 1
ATOM 2365 C C . ASP A 1 301 ? -2.580 6.977 26.219 1.00 59.50 301 ASP A C 1
ATOM 2367 O O . ASP A 1 301 ? -1.515 7.580 26.371 1.00 59.50 301 ASP A O 1
ATOM 2371 N N . SER A 1 302 ? -2.605 5.836 25.518 1.00 59.53 302 SER A N 1
ATOM 2372 C CA . SER A 1 302 ? -1.384 5.336 24.880 1.00 59.53 302 SER A CA 1
ATOM 2373 C C . SER A 1 302 ? -0.981 6.250 23.717 1.00 59.53 302 SER A C 1
ATOM 2375 O O . SER A 1 302 ? -1.573 6.172 22.638 1.00 59.53 302 SER A O 1
ATOM 2377 N N . VAL A 1 303 ? 0.044 7.080 23.942 1.00 61.25 303 VAL A N 1
ATOM 2378 C CA . VAL A 1 303 ? 0.650 7.953 22.926 1.00 61.25 303 VAL A CA 1
ATOM 2379 C C . VAL A 1 303 ? 1.021 7.126 21.699 1.00 61.25 303 VAL A C 1
ATOM 2381 O O . VAL A 1 303 ? 1.779 6.151 21.782 1.00 61.25 303 VAL A O 1
ATOM 2384 N N . THR A 1 304 ? 0.478 7.504 20.552 1.00 68.50 304 THR A N 1
ATOM 2385 C CA . THR A 1 304 ? 0.677 6.797 19.289 1.00 68.50 304 THR A CA 1
ATOM 2386 C C . THR A 1 304 ? 2.105 7.009 18.786 1.00 68.50 304 THR A C 1
ATOM 2388 O O . THR A 1 304 ? 2.764 8.007 19.082 1.00 68.50 304 THR A O 1
ATOM 2391 N N . LEU A 1 305 ? 2.623 6.056 18.007 1.00 65.00 305 LEU A N 1
ATOM 2392 C CA . LEU A 1 305 ? 3.959 6.189 17.414 1.00 65.00 305 LEU A CA 1
ATOM 2393 C C . LEU A 1 305 ? 4.028 7.419 16.501 1.00 65.00 305 LEU A C 1
ATOM 2395 O O . LEU A 1 305 ? 5.043 8.107 16.446 1.00 65.00 305 LEU A O 1
ATOM 2399 N N . LEU A 1 306 ? 2.911 7.737 15.849 1.00 59.62 306 LEU A N 1
ATOM 2400 C CA . LEU A 1 306 ? 2.818 8.900 14.998 1.00 59.62 306 LEU A CA 1
ATOM 2401 C C . LEU A 1 306 ? 2.690 10.217 15.772 1.00 59.62 306 LEU A C 1
ATOM 2403 O O . LEU A 1 306 ? 3.248 11.192 15.304 1.00 59.62 306 LEU A O 1
ATOM 2407 N N . GLU A 1 307 ? 2.077 10.275 16.956 1.00 64.50 307 GLU A N 1
ATOM 2408 C CA . GLU A 1 307 ? 2.163 11.471 17.819 1.00 64.50 307 GLU A CA 1
ATOM 2409 C C . GLU A 1 307 ? 3.614 11.771 18.206 1.00 64.50 307 GLU A C 1
ATOM 2411 O O . GLU A 1 307 ? 4.024 12.930 18.223 1.00 64.50 307 GLU A O 1
ATOM 2416 N N . ARG A 1 308 ? 4.433 10.733 18.427 1.00 70.31 308 ARG A N 1
ATOM 2417 C CA . ARG A 1 308 ? 5.878 10.909 18.648 1.00 70.31 308 ARG A CA 1
ATOM 2418 C C . ARG A 1 308 ? 6.580 11.457 17.401 1.00 70.31 308 ARG A C 1
ATOM 2420 O O . ARG A 1 308 ? 7.425 12.341 17.522 1.00 70.31 308 ARG A O 1
ATOM 2427 N N . CYS A 1 309 ? 6.227 10.969 16.211 1.00 65.12 309 CYS A N 1
ATOM 2428 C CA . CYS A 1 309 ? 6.772 11.472 14.947 1.00 65.12 309 CYS A CA 1
ATOM 2429 C C . CYS A 1 309 ? 6.269 12.884 14.596 1.00 65.12 309 CYS A C 1
ATOM 2431 O O . CYS A 1 309 ? 7.061 13.712 14.162 1.00 65.12 309 CYS A O 1
ATOM 2433 N N . GLU A 1 310 ? 4.985 13.185 14.792 1.00 65.62 310 GLU A N 1
ATOM 2434 C CA . GLU A 1 310 ? 4.378 14.499 14.561 1.00 65.62 310 GLU A CA 1
ATOM 2435 C C . GLU A 1 310 ? 4.979 15.533 15.513 1.00 65.62 310 GLU A C 1
ATOM 2437 O O . GLU A 1 310 ? 5.304 16.633 15.077 1.00 65.62 310 GLU A O 1
ATOM 2442 N N . GLU A 1 311 ? 5.223 15.175 16.775 1.00 71.81 311 GLU A N 1
ATOM 2443 C CA . GLU A 1 311 ? 5.938 16.028 17.725 1.00 71.81 311 GLU A CA 1
ATOM 2444 C C . GLU A 1 311 ? 7.384 16.292 17.272 1.00 71.81 311 GLU A C 1
ATOM 2446 O O . GLU A 1 311 ? 7.861 17.425 17.340 1.00 71.81 311 GLU A O 1
ATOM 2451 N N . LEU A 1 312 ? 8.070 15.285 16.725 1.00 71.88 312 LEU A N 1
ATOM 2452 C CA . LEU A 1 312 ? 9.415 15.445 1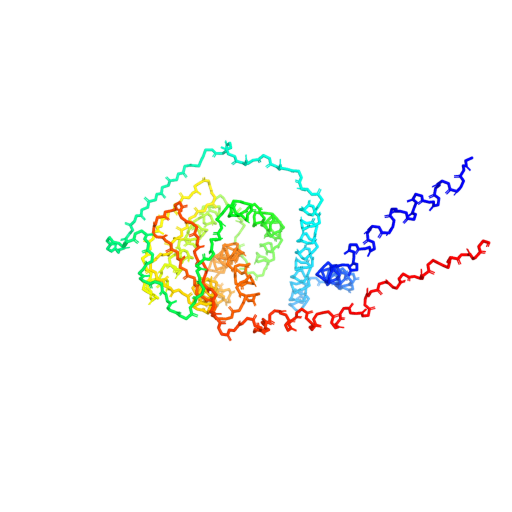6.169 1.00 71.88 312 LEU A CA 1
ATOM 2453 C C . LEU A 1 312 ? 9.425 16.343 14.918 1.00 71.88 312 LEU A C 1
ATOM 2455 O O . LEU A 1 312 ? 10.211 17.287 14.848 1.00 71.88 312 LEU A O 1
ATOM 2459 N N . VAL A 1 313 ? 8.514 16.131 13.964 1.00 68.81 313 VAL A N 1
ATOM 2460 C CA . VAL A 1 313 ? 8.359 16.990 12.772 1.00 68.81 313 VAL A CA 1
ATOM 2461 C C . VAL A 1 313 ? 7.968 18.411 13.171 1.00 68.81 313 VAL A C 1
ATOM 2463 O O . VAL A 1 313 ? 8.486 19.386 12.622 1.00 68.81 313 VAL A O 1
ATOM 2466 N N . LYS A 1 314 ? 7.077 18.565 14.153 1.00 72.38 314 LYS A N 1
ATOM 2467 C CA . LYS A 1 314 ? 6.677 19.868 14.685 1.00 72.38 314 LYS A CA 1
ATOM 2468 C C . LYS A 1 314 ? 7.887 20.605 15.237 1.00 72.38 314 LYS A C 1
ATOM 2470 O O . LYS A 1 314 ? 8.066 21.758 14.862 1.00 72.38 314 LYS A O 1
ATOM 2475 N N . ARG A 1 315 ? 8.739 19.943 16.031 1.00 73.62 315 ARG A N 1
ATOM 2476 C CA . ARG A 1 315 ? 10.008 20.498 16.541 1.00 73.62 315 ARG A CA 1
ATOM 2477 C C . ARG A 1 315 ? 10.946 20.927 15.414 1.00 73.62 315 ARG A C 1
ATOM 2479 O O . ARG A 1 315 ? 11.430 22.054 15.445 1.00 73.62 315 ARG A O 1
ATOM 2486 N N . LEU A 1 316 ? 11.138 20.083 14.400 1.00 67.50 316 LEU A N 1
ATOM 2487 C CA . LEU A 1 316 ? 12.012 20.382 13.257 1.00 67.50 316 LEU A CA 1
ATOM 2488 C C . LEU A 1 316 ? 11.496 21.536 12.381 1.00 67.50 316 LEU A C 1
ATOM 2490 O O . LEU A 1 316 ? 12.289 22.264 11.794 1.00 67.50 316 LEU A O 1
ATOM 2494 N N . THR A 1 317 ? 10.178 21.736 12.308 1.00 72.56 317 THR A N 1
ATOM 2495 C CA . THR A 1 317 ? 9.550 22.773 11.467 1.00 72.56 317 THR A CA 1
ATOM 2496 C C . THR A 1 317 ? 9.185 24.054 12.223 1.00 72.56 317 THR A C 1
ATOM 2498 O O . THR A 1 317 ? 8.656 24.984 11.608 1.00 72.56 317 THR A O 1
ATOM 2501 N N . VAL A 1 318 ? 9.446 24.151 13.536 1.00 78.25 318 VAL A N 1
ATOM 2502 C CA . VAL A 1 318 ? 9.243 25.395 14.310 1.00 78.25 318 VAL A CA 1
ATOM 2503 C C . VAL A 1 318 ? 9.994 26.586 13.698 1.00 78.25 318 VAL A C 1
ATOM 2505 O O . VAL A 1 318 ? 9.353 27.627 13.542 1.00 78.25 318 VAL A O 1
ATOM 2508 N N . PRO A 1 319 ? 11.274 26.465 13.287 1.00 84.31 319 PRO A N 1
ATOM 2509 C CA . PRO A 1 319 ? 12.018 27.588 12.711 1.00 84.31 319 PRO A CA 1
ATOM 2510 C C . PRO A 1 319 ? 11.438 28.113 11.388 1.00 84.31 319 PRO A C 1
ATOM 2512 O O . PRO A 1 319 ? 11.713 29.244 11.011 1.00 84.31 319 PRO A O 1
ATOM 2515 N N . LEU A 1 320 ? 10.617 27.312 10.694 1.00 74.31 320 LEU A N 1
ATOM 2516 C CA . LEU A 1 320 ? 10.016 27.652 9.396 1.00 74.31 320 LEU A CA 1
ATOM 2517 C C . LEU A 1 320 ? 8.673 28.395 9.513 1.00 74.31 320 LEU A C 1
ATOM 2519 O O . LEU A 1 320 ? 8.013 28.648 8.502 1.00 74.31 320 LEU A O 1
ATOM 2523 N N . LYS A 1 321 ? 8.200 28.686 10.730 1.00 78.69 321 LYS A N 1
ATOM 2524 C CA . LYS A 1 321 ? 6.977 29.474 10.924 1.00 78.69 321 LYS A CA 1
ATOM 2525 C C . LYS A 1 321 ? 7.243 30.940 10.603 1.00 78.69 321 LYS A C 1
ATOM 2527 O O . LYS A 1 321 ? 8.168 31.540 11.144 1.00 78.69 321 LYS A O 1
ATOM 2532 N N . ILE A 1 322 ? 6.374 31.537 9.793 1.00 77.81 322 ILE A N 1
ATOM 2533 C CA . ILE A 1 322 ? 6.399 32.983 9.566 1.00 77.81 322 ILE A CA 1
ATOM 2534 C C . ILE A 1 322 ? 5.791 33.640 10.806 1.00 77.81 322 ILE A C 1
ATOM 2536 O O . ILE A 1 322 ? 4.607 33.446 11.092 1.00 77.81 322 ILE A O 1
ATOM 2540 N N . GLN A 1 323 ? 6.600 34.389 11.562 1.00 80.12 323 GLN A N 1
ATOM 2541 C CA . GLN A 1 323 ? 6.098 35.188 12.677 1.00 80.12 323 GLN A CA 1
ATOM 2542 C C . GLN A 1 323 ? 5.195 36.289 12.117 1.00 80.12 323 GLN A C 1
ATOM 2544 O O . GLN A 1 323 ? 5.668 37.223 11.470 1.00 80.12 323 GLN A O 1
ATOM 2549 N N . GLN A 1 324 ? 3.888 36.191 12.364 1.00 68.12 324 GLN A N 1
ATOM 2550 C CA . GLN A 1 324 ? 2.997 37.319 12.131 1.00 68.12 324 GLN A CA 1
ATOM 2551 C C . GLN A 1 324 ? 3.407 38.421 13.104 1.00 68.12 324 GLN A C 1
ATOM 2553 O O . GLN A 1 324 ? 3.256 38.278 14.318 1.00 68.12 324 GLN A O 1
ATOM 2558 N N . LYS A 1 325 ? 3.976 39.508 12.574 1.00 68.25 325 LYS A N 1
ATOM 2559 C CA . LYS A 1 325 ? 4.244 40.705 13.367 1.00 68.25 325 LYS A CA 1
ATOM 2560 C C . LYS A 1 325 ? 2.887 41.130 13.932 1.00 68.25 325 LYS A C 1
ATOM 2562 O O . LYS A 1 325 ? 1.982 41.351 13.123 1.00 68.25 325 LYS A O 1
ATOM 2567 N N . PRO A 1 326 ? 2.697 41.177 15.264 1.00 64.75 326 PRO A N 1
ATOM 2568 C CA . PRO A 1 326 ? 1.417 41.576 15.821 1.00 64.75 326 PRO A CA 1
ATOM 2569 C C . PRO A 1 326 ? 1.096 42.932 15.212 1.00 64.75 326 PRO A C 1
ATOM 2571 O O . PRO A 1 326 ? 1.894 43.863 15.337 1.00 64.75 326 PRO A O 1
ATOM 2574 N N . THR A 1 327 ? -0.008 43.019 14.466 1.00 63.72 327 THR A N 1
ATOM 2575 C CA . THR A 1 327 ? -0.505 44.301 13.980 1.00 63.72 327 THR A CA 1
ATOM 2576 C C . THR A 1 327 ? -0.662 45.151 15.217 1.00 63.72 327 THR A C 1
ATOM 2578 O O . THR A 1 327 ? -1.537 44.869 16.038 1.00 63.72 327 THR A O 1
ATOM 2581 N N . SER A 1 328 ? 0.245 46.112 15.398 1.00 53.62 328 SER A N 1
ATOM 2582 C CA . SER A 1 328 ? 0.170 47.060 16.491 1.00 53.62 328 SER A CA 1
ATOM 2583 C C . SER A 1 328 ? -1.217 47.665 16.388 1.00 53.62 328 SER A C 1
ATOM 2585 O O . SER A 1 328 ? -1.511 48.373 15.422 1.00 53.62 328 SER A O 1
ATOM 2587 N N . ARG A 1 329 ? -2.099 47.313 17.328 1.00 53.41 329 ARG A N 1
ATOM 2588 C CA . ARG A 1 329 ? -3.313 48.085 17.542 1.00 53.41 329 ARG A CA 1
ATOM 2589 C C . ARG A 1 329 ? -2.794 49.467 17.878 1.00 53.41 329 ARG A C 1
ATOM 2591 O O . ARG A 1 329 ? -2.258 49.659 18.964 1.00 53.41 329 ARG A O 1
ATOM 2598 N N . TYR A 1 330 ? -2.837 50.370 16.905 1.00 52.62 330 TYR A N 1
ATOM 2599 C CA . TYR A 1 330 ? -2.661 51.777 17.192 1.00 52.62 330 TYR A CA 1
ATOM 2600 C C . TYR A 1 330 ? -3.717 52.100 18.253 1.00 52.62 330 TYR A C 1
ATOM 2602 O O . TYR A 1 330 ? -4.897 51.833 18.003 1.00 52.62 330 TYR A O 1
ATOM 2610 N N . PRO A 1 331 ? -3.322 52.535 19.461 1.00 62.22 331 PRO A N 1
ATOM 2611 C CA . PRO A 1 331 ? -4.291 53.061 20.402 1.00 62.22 331 PRO A CA 1
ATOM 2612 C C . PRO A 1 331 ? -4.909 54.290 19.730 1.00 62.22 331 PRO A C 1
ATOM 2614 O O . PRO A 1 331 ? -4.181 55.203 19.337 1.00 62.22 331 PRO A O 1
ATOM 2617 N N . HIS A 1 332 ? -6.217 54.223 19.487 1.00 56.38 332 HIS A N 1
ATOM 2618 C CA . HIS A 1 332 ? -7.010 55.358 19.029 1.00 56.38 332 HIS A CA 1
ATOM 2619 C C . HIS A 1 332 ? -7.166 56.385 20.143 1.00 56.38 332 HIS A C 1
ATOM 2621 O O . HIS A 1 332 ? -7.309 55.950 21.311 1.00 56.38 332 HIS A O 1
#

InterPro domains:
  IPR021683 Putative zincin peptidase [PF11667] (176-278)

Organism: Halococcus dombrowskii (NCBI:txid179637)

Sequence (332 aa):
MDTTSTKNQLKTELEEPIAVWNASPALRFGVVLILLDFAWSSIVPSEPGLLAVTVINTLFDGLSAIGIVCVLTAAVKQAEWNGTEKMPRFDWLPRLRFETRVFGSQQPAFPPDWPTDFRPPREVSSESMAKRLVIGFIWMIPLLWLLPGFWRGMTALWGTPPIGEADWLLFVGVGVVVTLLHEATHALVAAHYGCSISTGVILPLAAYIRPSGAFLSRWERIFMTLAPSIVITLSLLPALFHADGWLVTVAFCGLLFNTIGAVDDLRSVWYLLKVPSSRLYYTSSNRDHPMLVYDRLSQLDSVTLLERCEELVKRLTVPLKIQQKPTSRYPH

Radius of gyration: 24.48 Å; chains: 1; bounding box: 52×78×60 Å

pLDDT: mean 74.6, std 13.45, range [43.38, 96.25]